Protein AF-A0A8H7K8C7-F1 (afdb_monomer)

Mean predicted aligned error: 9.84 Å

Structure (mmCIF, N/CA/C/O backbone):
data_AF-A0A8H7K8C7-F1
#
_entry.id   AF-A0A8H7K8C7-F1
#
loop_
_atom_site.group_PDB
_atom_site.id
_atom_site.type_symbol
_atom_site.label_atom_id
_atom_site.label_alt_id
_atom_site.label_comp_id
_atom_site.label_asym_id
_atom_site.label_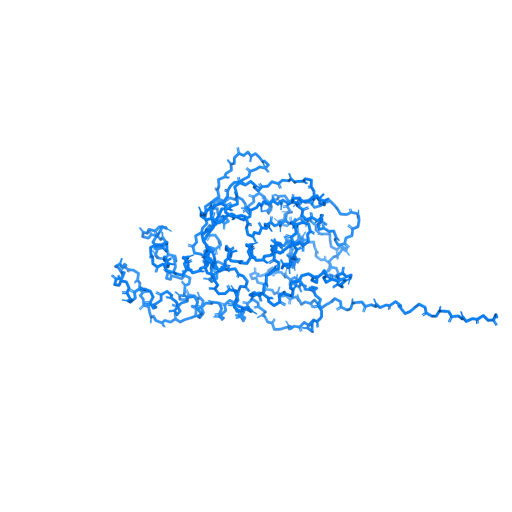entity_id
_atom_site.label_seq_id
_atom_site.pdbx_PDB_ins_code
_atom_site.Cartn_x
_atom_site.Cartn_y
_atom_site.Cartn_z
_atom_site.occupancy
_atom_site.B_iso_or_equiv
_atom_site.auth_seq_id
_atom_site.auth_comp_id
_atom_site.auth_asym_id
_atom_site.auth_atom_id
_atom_site.pdbx_PDB_model_num
ATOM 1 N N . MET A 1 1 ? -2.082 13.350 -57.210 1.00 26.56 1 MET A N 1
ATOM 2 C CA . MET A 1 1 ? -0.644 13.277 -56.855 1.00 26.56 1 MET A CA 1
ATOM 3 C C . MET A 1 1 ? -0.282 14.633 -56.269 1.00 26.56 1 MET A C 1
ATOM 5 O O . MET A 1 1 ? -0.554 15.608 -56.939 1.00 26.56 1 MET A O 1
ATOM 9 N N . LEU A 1 2 ? 0.219 14.845 -55.058 1.00 25.70 2 LEU A N 1
ATOM 10 C CA . LEU A 1 2 ? 0.795 14.009 -54.013 1.00 25.70 2 LEU A CA 1
ATOM 11 C C . LEU A 1 2 ? 0.612 14.857 -52.728 1.00 25.70 2 LEU A C 1
ATOM 13 O O . LEU A 1 2 ? 1.214 15.923 -52.626 1.00 25.70 2 LEU A O 1
ATOM 17 N N . PHE A 1 3 ? -0.246 14.461 -51.783 1.00 22.62 3 PHE A N 1
ATOM 18 C CA . PHE A 1 3 ? -0.285 15.113 -50.467 1.00 22.62 3 PHE A CA 1
ATOM 19 C C . PHE A 1 3 ? 0.829 14.498 -49.617 1.00 22.62 3 PHE A C 1
ATOM 21 O O . PHE A 1 3 ? 0.760 13.326 -49.246 1.00 22.62 3 PHE A O 1
ATOM 28 N N . LYS A 1 4 ? 1.882 15.277 -49.346 1.00 25.12 4 LYS A N 1
ATOM 29 C CA . LYS A 1 4 ? 2.901 14.934 -48.349 1.00 25.12 4 LYS A CA 1
ATOM 30 C C . LYS A 1 4 ? 2.232 14.933 -46.972 1.00 25.12 4 LYS A C 1
ATOM 32 O O . LYS A 1 4 ? 1.887 15.992 -46.458 1.00 25.12 4 LYS A O 1
ATOM 37 N N . LYS A 1 5 ? 2.047 13.747 -46.390 1.00 24.70 5 LYS A N 1
ATOM 38 C CA . LYS A 1 5 ? 1.755 13.593 -44.962 1.00 24.70 5 LYS A CA 1
ATOM 39 C C . LYS A 1 5 ? 3.006 14.004 -44.185 1.00 24.70 5 LYS A C 1
ATOM 41 O O . LYS A 1 5 ? 4.023 13.320 -44.253 1.00 24.70 5 LYS A O 1
ATOM 46 N N . LEU A 1 6 ? 2.932 15.135 -43.490 1.00 22.58 6 LEU A N 1
ATOM 47 C CA . LEU A 1 6 ? 3.839 15.453 -42.396 1.00 22.58 6 LEU A CA 1
ATOM 48 C C . LEU A 1 6 ? 3.386 14.585 -41.215 1.00 22.58 6 LEU A C 1
ATOM 50 O O . LEU A 1 6 ? 2.300 14.795 -40.678 1.00 22.58 6 LEU A O 1
ATOM 54 N N . ALA A 1 7 ? 4.162 13.560 -40.870 1.00 22.67 7 ALA A N 1
ATOM 55 C CA . ALA A 1 7 ? 3.992 12.859 -39.607 1.00 22.67 7 ALA A CA 1
ATOM 56 C C . ALA A 1 7 ? 4.466 13.811 -38.503 1.00 22.67 7 ALA A C 1
ATOM 58 O O . ALA A 1 7 ? 5.660 14.076 -38.376 1.00 22.67 7 ALA A O 1
ATOM 59 N N . VAL A 1 8 ? 3.521 14.381 -37.758 1.00 23.09 8 VAL A N 1
ATOM 60 C CA . VAL A 1 8 ? 3.818 15.050 -36.493 1.00 23.09 8 VAL A CA 1
ATOM 61 C C . VAL A 1 8 ? 4.108 13.930 -35.503 1.00 23.09 8 VAL A C 1
ATOM 63 O O . VAL A 1 8 ? 3.196 13.239 -35.061 1.00 23.09 8 VAL A O 1
ATOM 66 N N . ALA A 1 9 ? 5.389 13.705 -35.220 1.00 23.75 9 ALA A N 1
ATOM 67 C CA . ALA A 1 9 ? 5.798 12.957 -34.046 1.00 23.75 9 ALA A CA 1
ATOM 68 C C . ALA A 1 9 ? 5.349 13.771 -32.827 1.00 23.75 9 ALA A C 1
ATOM 70 O O . ALA A 1 9 ? 5.935 14.805 -32.507 1.00 23.75 9 ALA A O 1
ATOM 71 N N . SER A 1 10 ? 4.254 13.353 -32.201 1.00 24.30 10 SER A N 1
ATOM 72 C CA . SER A 1 10 ? 3.834 13.840 -30.895 1.00 24.30 10 SER A CA 1
ATOM 73 C C . SER A 1 10 ? 4.865 13.373 -29.872 1.00 24.30 10 SER A C 1
ATOM 75 O O . SER A 1 10 ? 4.845 12.230 -29.423 1.00 24.30 10 SER A O 1
ATOM 77 N N . VAL A 1 11 ? 5.811 14.253 -29.551 1.00 25.45 11 VAL A N 1
ATOM 78 C CA . VAL A 1 11 ? 6.683 14.106 -28.386 1.00 25.45 11 VAL A CA 1
ATOM 79 C C . VAL A 1 11 ? 5.787 14.272 -27.164 1.00 25.45 11 VAL A C 1
ATOM 81 O O . VAL A 1 11 ? 5.404 15.387 -26.820 1.00 25.45 11 VAL A O 1
ATOM 84 N N . ILE A 1 12 ? 5.404 13.155 -26.549 1.00 29.86 12 ILE A N 1
ATOM 85 C CA . ILE A 1 12 ? 4.794 13.144 -25.221 1.00 29.86 12 ILE A CA 1
ATOM 86 C C . ILE A 1 12 ? 5.876 13.671 -24.275 1.00 29.86 12 ILE A C 1
ATOM 88 O O . ILE A 1 12 ? 6.886 13.008 -24.037 1.00 29.86 12 ILE A O 1
ATOM 92 N N . SER A 1 13 ? 5.730 14.909 -23.805 1.00 30.56 13 SER A N 1
ATOM 93 C CA . SER A 1 13 ? 6.629 15.484 -22.810 1.00 30.56 13 SER A CA 1
ATOM 94 C C . SER A 1 13 ? 6.407 14.756 -21.486 1.00 30.56 13 SER A C 1
ATOM 96 O O . SER A 1 13 ? 5.498 15.092 -20.731 1.00 30.56 13 SER A O 1
ATOM 98 N N . MET A 1 14 ? 7.216 13.727 -21.223 1.00 39.91 14 MET A N 1
ATOM 99 C CA . MET A 1 14 ? 7.275 13.083 -19.917 1.00 39.91 14 MET A CA 1
ATOM 100 C C . MET A 1 14 ? 7.802 14.083 -18.893 1.00 39.91 14 MET A C 1
ATOM 102 O O . MET A 1 14 ? 8.950 14.522 -18.925 1.00 39.91 14 MET A O 1
ATOM 106 N N . ALA A 1 15 ? 6.908 14.437 -17.997 1.00 45.78 15 ALA A N 1
ATOM 107 C CA . ALA A 1 15 ? 7.100 15.296 -16.860 1.00 45.78 15 ALA A CA 1
ATOM 108 C C . ALA A 1 15 ? 7.880 14.547 -15.763 1.00 45.78 15 ALA A C 1
ATOM 110 O O . ALA A 1 15 ? 7.378 13.568 -15.212 1.00 45.78 15 ALA A O 1
ATOM 111 N N . ALA A 1 16 ? 9.114 14.971 -15.478 1.00 50.72 16 ALA A N 1
ATOM 112 C CA . ALA A 1 16 ? 9.984 14.357 -14.475 1.00 50.72 16 ALA A CA 1
ATOM 113 C C . ALA A 1 16 ? 10.453 15.392 -13.445 1.00 50.72 16 ALA A C 1
ATOM 115 O O . ALA A 1 16 ? 10.868 16.490 -13.819 1.00 50.72 16 ALA A O 1
ATOM 116 N N . ALA A 1 17 ? 10.418 15.033 -12.162 1.00 58.75 17 ALA A N 1
ATOM 117 C CA . ALA A 1 17 ? 10.998 15.819 -11.074 1.00 58.75 17 ALA A CA 1
ATOM 118 C C . ALA A 1 17 ? 12.024 14.973 -10.316 1.00 58.75 17 ALA A C 1
ATOM 120 O O . ALA A 1 17 ? 11.786 13.785 -10.104 1.00 58.75 17 ALA A O 1
ATOM 121 N N . ILE A 1 18 ? 13.146 15.586 -9.920 1.00 64.88 18 ILE A N 1
ATOM 122 C CA . ILE A 1 18 ? 14.152 14.966 -9.050 1.00 64.88 18 ILE A CA 1
ATOM 123 C C . ILE A 1 18 ? 13.971 15.504 -7.625 1.00 64.88 18 ILE A C 1
ATOM 125 O O . ILE A 1 18 ? 14.028 16.714 -7.415 1.00 64.88 18 ILE A O 1
ATOM 129 N N . GLU A 1 19 ? 13.794 14.611 -6.656 1.00 63.72 19 GLU A N 1
ATOM 130 C CA . GLU A 1 19 ? 13.745 14.901 -5.220 1.00 63.72 19 GLU A CA 1
ATOM 131 C C . GLU A 1 19 ? 14.919 14.220 -4.499 1.00 63.72 19 GLU A C 1
ATOM 133 O O . GLU A 1 19 ? 15.274 13.097 -4.845 1.00 63.72 19 GLU A O 1
ATOM 138 N N . THR A 1 20 ? 15.502 14.841 -3.468 1.00 62.31 20 THR A N 1
ATOM 139 C CA . THR A 1 20 ? 16.577 14.223 -2.667 1.00 62.31 20 THR A CA 1
ATOM 140 C C . THR A 1 20 ? 16.092 13.937 -1.248 1.00 62.31 20 THR A C 1
ATOM 142 O O . THR A 1 20 ? 15.763 14.860 -0.504 1.00 62.31 20 THR A O 1
ATOM 145 N N . HIS A 1 21 ? 16.116 12.668 -0.830 1.00 53.34 21 HIS A N 1
ATOM 146 C CA . HIS A 1 21 ? 15.727 12.232 0.516 1.00 53.34 21 HIS A CA 1
ATOM 147 C C . HIS A 1 21 ? 16.849 11.412 1.150 1.00 53.34 21 HIS A C 1
ATOM 149 O O . HIS A 1 21 ? 17.282 10.407 0.594 1.00 53.34 21 HIS A O 1
ATOM 155 N N . GLY A 1 22 ? 17.350 11.835 2.316 1.00 57.16 22 GLY A N 1
ATOM 156 C CA . GLY A 1 22 ? 18.421 11.109 3.017 1.00 57.16 22 GLY A CA 1
ATOM 157 C C . GLY A 1 22 ? 19.720 10.965 2.209 1.00 57.16 22 GLY A C 1
ATOM 158 O O . GLY A 1 22 ? 20.457 10.007 2.410 1.00 57.16 22 GLY A O 1
ATOM 159 N N . GLY A 1 23 ? 19.983 11.890 1.276 1.00 66.44 23 GLY A N 1
ATOM 160 C CA . GLY A 1 23 ? 21.133 11.842 0.363 1.00 66.44 23 GLY A CA 1
ATOM 161 C C . GLY A 1 23 ? 20.940 10.968 -0.884 1.00 66.44 23 GLY A C 1
ATOM 162 O O . GLY A 1 23 ? 21.874 10.851 -1.673 1.00 66.44 23 GLY A O 1
ATOM 163 N N . ILE A 1 24 ? 19.756 10.376 -1.071 1.00 64.00 24 ILE A N 1
ATOM 164 C CA . ILE A 1 24 ? 19.384 9.583 -2.250 1.00 64.00 24 ILE A CA 1
ATOM 165 C C . ILE A 1 24 ? 18.512 10.445 -3.162 1.00 64.00 24 ILE A C 1
ATOM 167 O O . ILE A 1 24 ? 17.556 11.062 -2.691 1.00 64.00 24 ILE A O 1
ATOM 171 N N . ASP A 1 25 ? 18.830 10.471 -4.454 1.00 73.50 25 ASP A N 1
ATOM 172 C CA . ASP A 1 25 ? 18.038 11.178 -5.460 1.00 73.50 25 ASP A CA 1
ATOM 173 C C . ASP A 1 25 ? 16.943 10.249 -6.014 1.00 73.50 25 ASP A C 1
ATOM 175 O O . ASP A 1 25 ? 17.189 9.069 -6.280 1.00 73.50 25 ASP A O 1
ATOM 179 N N . PHE A 1 26 ? 15.748 10.795 -6.225 1.00 64.56 26 PHE A N 1
ATOM 180 C CA . PHE A 1 26 ? 14.560 10.113 -6.724 1.00 64.56 26 PHE A CA 1
ATOM 181 C C . PHE A 1 26 ? 13.999 10.877 -7.910 1.00 64.56 26 PHE A C 1
ATOM 183 O O . PHE A 1 26 ? 13.687 12.052 -7.781 1.00 64.56 26 PHE A O 1
ATOM 190 N N . GLU A 1 27 ? 13.821 10.223 -9.048 1.00 67.25 27 GLU A N 1
ATOM 191 C CA . GLU A 1 27 ? 13.054 10.763 -10.161 1.00 67.25 27 GLU A CA 1
ATOM 192 C C . GLU A 1 27 ? 11.658 10.141 -10.171 1.00 67.25 27 GLU A C 1
ATOM 194 O O . GLU A 1 27 ? 11.528 8.921 -10.267 1.00 67.25 27 GLU A O 1
ATOM 199 N N . VAL A 1 28 ? 10.619 10.970 -10.090 1.00 62.31 28 VAL A N 1
ATOM 200 C CA . VAL A 1 28 ? 9.215 10.530 -10.096 1.00 62.31 28 VAL A CA 1
ATOM 201 C C . VAL A 1 28 ? 8.562 10.954 -11.407 1.00 62.31 28 VAL A C 1
ATOM 203 O O . VAL A 1 28 ? 8.682 12.118 -11.804 1.00 62.31 28 VAL A O 1
ATOM 206 N N . ARG A 1 29 ? 7.863 10.029 -12.081 1.00 58.38 29 ARG A N 1
ATOM 207 C CA . ARG A 1 29 ? 7.098 10.328 -13.303 1.00 58.38 29 ARG A CA 1
ATOM 208 C C . ARG A 1 29 ? 5.700 9.699 -13.273 1.00 58.38 29 ARG A C 1
ATOM 210 O O . ARG A 1 29 ? 5.506 8.616 -12.723 1.00 58.38 29 ARG A O 1
ATOM 217 N N . TRP A 1 30 ? 4.749 10.369 -13.925 1.00 46.50 30 TRP A N 1
ATOM 218 C CA . TRP A 1 30 ? 3.368 9.915 -14.129 1.00 46.50 30 TRP A CA 1
ATOM 219 C C . TRP A 1 30 ? 3.011 9.947 -15.627 1.00 46.50 30 TRP A C 1
ATOM 221 O O . TRP A 1 30 ? 3.457 10.836 -16.349 1.00 46.50 30 TRP A O 1
ATOM 231 N N . GLU A 1 31 ? 2.172 9.018 -16.084 1.00 46.31 31 GLU A N 1
ATOM 232 C CA . GLU A 1 31 ? 1.449 9.076 -17.372 1.00 46.31 31 GLU A CA 1
ATOM 233 C C . GLU A 1 31 ? -0.059 9.133 -17.032 1.00 46.31 31 GLU A C 1
ATOM 235 O O . GLU A 1 31 ? -0.481 8.395 -16.147 1.00 46.31 31 GLU A O 1
ATOM 240 N N . ALA A 1 32 ? -0.955 9.956 -17.595 1.00 38.47 32 ALA A N 1
ATOM 241 C CA . ALA A 1 32 ? -0.925 10.907 -18.705 1.00 38.47 32 ALA A CA 1
ATOM 242 C C . ALA A 1 32 ? -1.765 12.171 -18.368 1.00 38.47 32 ALA A C 1
ATOM 244 O O . ALA A 1 32 ? -2.751 12.092 -17.637 1.00 38.47 32 ALA A O 1
ATOM 245 N N . GLY A 1 33 ? -1.410 13.325 -18.954 1.00 41.03 33 GLY A N 1
ATOM 246 C CA . GLY A 1 33 ? -2.304 14.490 -19.114 1.00 41.03 33 GLY A CA 1
ATOM 247 C C . GLY A 1 33 ? -2.226 15.631 -18.086 1.00 41.03 33 GLY A C 1
ATOM 248 O O . GLY A 1 33 ? -2.897 16.642 -18.281 1.00 41.03 33 GLY A O 1
ATOM 249 N N . GLY A 1 34 ? -1.418 15.518 -17.032 1.00 39.97 34 GLY A N 1
ATOM 250 C CA . GLY A 1 34 ? -1.177 16.606 -16.075 1.00 39.97 34 GLY A CA 1
ATOM 251 C C . GLY A 1 34 ? 0.212 17.220 -16.240 1.00 39.97 34 GLY A C 1
ATOM 252 O O . GLY A 1 34 ? 1.185 16.493 -16.430 1.00 39.97 34 GLY A O 1
ATOM 253 N N . GLU A 1 35 ? 0.315 18.548 -16.147 1.00 34.78 35 GLU A N 1
ATOM 254 C CA . GLU A 1 35 ? 1.598 19.220 -15.895 1.00 34.78 35 GLU A CA 1
ATOM 255 C C . GLU A 1 35 ? 2.245 18.624 -14.624 1.00 34.78 35 GLU A C 1
ATOM 257 O O . GLU A 1 35 ? 1.529 18.394 -13.643 1.00 34.78 35 GLU A O 1
ATOM 262 N N . PRO A 1 36 ? 3.569 18.374 -14.600 1.00 37.06 36 PRO A N 1
ATOM 263 C CA . PRO A 1 36 ? 4.258 17.963 -13.383 1.00 37.06 36 PRO A CA 1
ATOM 264 C C . PRO A 1 36 ? 4.058 19.031 -12.316 1.00 37.06 36 PRO A C 1
ATOM 266 O O . PRO A 1 36 ? 4.554 20.151 -12.455 1.00 37.06 36 PRO A O 1
ATOM 269 N N . GLU A 1 37 ? 3.417 18.686 -11.202 1.00 35.19 37 GLU A N 1
ATOM 270 C CA . GLU A 1 37 ? 3.640 19.460 -9.989 1.00 35.19 37 GLU A CA 1
ATOM 271 C C . GLU A 1 37 ? 5.056 19.150 -9.494 1.00 35.19 37 GLU A C 1
ATOM 273 O O . GLU A 1 37 ? 5.313 18.143 -8.853 1.00 35.19 37 GLU A O 1
ATOM 278 N N . THR A 1 38 ? 5.994 20.045 -9.798 1.00 35.69 38 THR A N 1
ATOM 279 C CA . THR A 1 38 ? 7.387 20.032 -9.314 1.00 35.69 38 THR A CA 1
ATOM 280 C C . THR A 1 38 ? 7.522 20.448 -7.845 1.00 35.69 38 THR A C 1
ATOM 282 O O . THR A 1 38 ? 8.613 20.776 -7.377 1.00 35.69 38 THR A O 1
ATOM 285 N N . LYS A 1 39 ? 6.415 20.468 -7.097 1.00 36.19 39 LYS A N 1
ATOM 286 C CA . LYS A 1 39 ? 6.461 20.582 -5.638 1.00 36.19 39 LYS A CA 1
ATOM 287 C C . LYS A 1 39 ? 6.930 19.237 -5.073 1.00 36.19 39 LYS A C 1
ATOM 289 O O . LYS A 1 39 ? 6.747 18.232 -5.749 1.00 36.19 39 LYS A O 1
ATOM 294 N N . PRO A 1 40 ? 7.473 19.180 -3.847 1.00 44.78 40 PRO A N 1
ATOM 295 C CA . PRO A 1 40 ? 7.680 17.910 -3.163 1.00 44.78 40 PRO A CA 1
ATOM 296 C C . PRO A 1 40 ? 6.313 17.223 -3.004 1.00 44.78 40 PRO A C 1
ATOM 298 O O . PRO A 1 40 ? 5.539 17.549 -2.099 1.00 44.78 40 PRO A O 1
ATOM 301 N N . ILE A 1 41 ? 5.964 16.326 -3.933 1.00 47.72 41 ILE A N 1
ATOM 302 C CA . ILE A 1 41 ? 4.666 15.634 -3.935 1.00 47.72 41 ILE A CA 1
ATOM 303 C C . ILE A 1 41 ? 4.621 14.721 -2.721 1.00 47.72 41 ILE A C 1
ATOM 305 O O . ILE A 1 41 ? 3.571 14.600 -2.094 1.00 47.72 41 ILE A O 1
ATOM 309 N N . ARG A 1 42 ? 5.773 14.149 -2.337 1.00 54.84 42 ARG A N 1
ATOM 310 C CA . ARG A 1 42 ? 5.901 13.397 -1.093 1.00 54.84 42 ARG A CA 1
ATOM 311 C C . ARG A 1 42 ? 5.455 14.238 0.095 1.00 54.84 42 ARG A C 1
ATOM 313 O O . ARG A 1 42 ? 4.616 13.762 0.842 1.00 54.84 42 ARG A O 1
ATOM 320 N N . ASP A 1 43 ? 5.943 15.465 0.256 1.00 61.09 43 ASP A N 1
ATOM 321 C CA . ASP A 1 43 ? 5.622 16.254 1.450 1.00 61.09 43 ASP A CA 1
ATOM 322 C C . ASP A 1 43 ? 4.151 16.672 1.463 1.00 61.09 43 ASP A C 1
ATOM 324 O O . ASP A 1 43 ? 3.503 16.567 2.498 1.00 61.09 43 ASP A O 1
ATOM 328 N N . PHE A 1 44 ? 3.580 17.084 0.327 1.00 65.19 44 PHE A N 1
ATOM 329 C CA . PHE A 1 44 ? 2.150 17.402 0.266 1.00 65.19 44 PHE A CA 1
ATOM 330 C C . PHE A 1 44 ? 1.276 16.164 0.522 1.00 65.19 44 PHE A C 1
ATOM 332 O O . PHE A 1 44 ? 0.408 16.194 1.391 1.00 65.19 44 PHE A O 1
ATOM 339 N N . TYR A 1 45 ? 1.541 15.055 -0.175 1.00 68.31 45 TYR A N 1
ATOM 340 C CA . TYR A 1 45 ? 0.809 13.798 -0.013 1.00 68.31 45 TYR A CA 1
ATOM 341 C C . TYR A 1 45 ? 0.932 13.245 1.408 1.00 68.31 45 TYR A C 1
ATOM 343 O O . TYR A 1 45 ? -0.066 12.855 2.008 1.00 68.31 45 TYR A O 1
ATOM 351 N N . VAL A 1 46 ? 2.147 13.223 1.962 1.00 74.88 46 VAL A N 1
ATOM 352 C CA . VAL A 1 46 ? 2.412 12.731 3.317 1.00 74.88 46 VAL A CA 1
ATOM 353 C C . VAL A 1 46 ? 1.756 13.640 4.343 1.00 74.88 46 VAL A C 1
ATOM 355 O O . VAL A 1 46 ? 1.153 13.116 5.268 1.00 74.88 46 VAL A O 1
ATOM 358 N N . ASN A 1 47 ? 1.804 14.964 4.182 1.00 81.31 47 ASN A N 1
ATOM 359 C CA . ASN A 1 47 ? 1.192 15.882 5.142 1.00 81.31 47 ASN A CA 1
ATOM 360 C C . ASN A 1 47 ? -0.337 15.837 5.088 1.00 81.31 47 ASN A C 1
ATOM 362 O O . ASN A 1 47 ? -0.972 15.703 6.128 1.00 81.31 47 ASN A O 1
ATOM 366 N N . THR A 1 48 ? -0.945 15.881 3.901 1.00 81.56 48 THR A N 1
ATOM 367 C CA . THR A 1 48 ? -2.406 15.775 3.773 1.00 81.56 48 THR A CA 1
ATOM 368 C C . THR A 1 48 ? -2.893 14.381 4.174 1.00 81.56 48 THR A C 1
ATOM 370 O O . THR A 1 48 ? -3.898 14.255 4.873 1.00 81.56 48 THR A O 1
ATOM 373 N N . GLY A 1 49 ? -2.162 13.328 3.794 1.00 84.00 49 GLY A N 1
ATOM 374 C CA . GLY A 1 49 ? -2.405 11.956 4.247 1.00 84.00 49 GLY A CA 1
ATOM 375 C C . GLY A 1 49 ? -2.316 11.830 5.752 1.00 84.00 49 GLY A C 1
ATOM 376 O O . GLY A 1 49 ? -3.190 11.223 6.371 1.00 84.00 49 GLY A O 1
ATOM 377 N N . ALA A 1 50 ? -1.300 12.448 6.350 1.00 87.94 50 ALA A N 1
ATOM 378 C CA . ALA A 1 50 ? -1.133 12.448 7.786 1.00 87.94 50 ALA A CA 1
ATOM 379 C C . ALA A 1 50 ? -2.282 13.163 8.486 1.00 87.94 50 ALA A C 1
ATOM 381 O O . ALA A 1 50 ? -2.840 12.629 9.440 1.00 87.94 50 ALA A O 1
ATOM 382 N N . GLU A 1 51 ? -2.698 14.313 7.966 1.00 88.94 51 GLU A N 1
ATOM 383 C CA . GLU A 1 51 ? -3.779 15.090 8.551 1.00 88.94 51 GLU A CA 1
ATOM 384 C C . GLU A 1 51 ? -5.105 14.325 8.558 1.00 88.94 51 GLU A C 1
ATOM 386 O O . GLU A 1 51 ? -5.780 14.249 9.592 1.00 88.94 51 GLU A O 1
ATOM 391 N N . GLN A 1 52 ? -5.458 13.699 7.431 1.00 87.44 52 GLN A N 1
ATOM 392 C CA . GLN A 1 52 ? -6.672 12.890 7.322 1.00 87.44 52 GLN A CA 1
ATOM 393 C C . GLN A 1 52 ? -6.601 11.645 8.215 1.00 87.44 52 GLN A C 1
ATOM 395 O O . GLN A 1 52 ? -7.542 11.365 8.965 1.00 87.44 52 GLN A O 1
ATOM 400 N N . ALA A 1 53 ? -5.479 10.920 8.186 1.00 89.88 53 ALA A N 1
ATOM 401 C CA . ALA A 1 53 ? -5.291 9.710 8.981 1.00 89.88 53 ALA A CA 1
ATOM 402 C C . ALA A 1 53 ? -5.273 9.998 10.492 1.00 89.88 53 ALA A C 1
ATOM 404 O O . ALA A 1 53 ? -5.893 9.254 11.255 1.00 89.88 53 ALA A O 1
ATOM 405 N N . ALA A 1 54 ? -4.626 11.084 10.926 1.00 92.06 54 ALA A N 1
ATOM 406 C CA . ALA A 1 54 ? -4.602 11.527 12.318 1.00 92.06 54 ALA A CA 1
ATOM 407 C C . ALA A 1 54 ? -5.994 11.952 12.787 1.00 92.06 54 ALA A C 1
ATOM 409 O O . ALA A 1 54 ? -6.473 11.460 13.807 1.00 92.06 54 ALA A O 1
ATOM 410 N N . THR A 1 55 ? -6.687 12.788 12.006 1.00 91.38 55 THR A N 1
ATOM 411 C CA . THR A 1 55 ? -8.065 13.209 12.306 1.00 91.38 55 THR A CA 1
ATOM 412 C C . THR A 1 55 ? -8.988 12.002 12.483 1.00 91.38 55 THR A C 1
ATOM 414 O O . THR A 1 55 ? -9.743 11.931 13.457 1.00 91.38 55 THR A O 1
ATOM 417 N N . ARG A 1 56 ? -8.891 11.014 11.581 1.00 91.12 56 ARG A N 1
ATOM 418 C CA . ARG A 1 56 ? -9.649 9.757 11.658 1.00 91.12 56 ARG A CA 1
ATOM 419 C C . ARG A 1 56 ? -9.316 8.977 12.931 1.00 91.12 56 ARG A C 1
ATOM 421 O O . ARG A 1 56 ? -10.231 8.607 13.664 1.00 91.12 56 ARG A O 1
ATOM 428 N N . LEU A 1 57 ? -8.032 8.755 13.221 1.00 92.19 57 LEU A N 1
ATOM 429 C CA . LEU A 1 57 ? -7.601 8.026 14.419 1.00 92.19 57 LEU A CA 1
ATOM 430 C C . LEU A 1 57 ? -8.078 8.706 15.703 1.00 92.19 57 LEU A C 1
ATOM 432 O O . LEU A 1 57 ? -8.653 8.039 16.556 1.00 92.19 57 LEU A O 1
ATOM 436 N N . TYR A 1 58 ? -7.905 10.021 15.833 1.00 93.25 58 TYR A N 1
ATOM 437 C CA . TYR A 1 58 ? -8.339 10.760 17.021 1.00 93.25 58 TYR A CA 1
ATOM 438 C C . TYR A 1 58 ? -9.842 10.677 17.240 1.00 93.25 58 TYR A C 1
ATOM 440 O O . TYR A 1 58 ? -10.287 10.412 18.360 1.00 93.25 58 TYR A O 1
ATOM 448 N N . LYS A 1 59 ? -10.619 10.825 16.162 1.00 92.56 59 LYS A N 1
ATOM 449 C CA . LYS A 1 59 ? -12.066 10.622 16.201 1.00 92.56 59 LYS A CA 1
ATOM 450 C C . LYS A 1 59 ? -12.402 9.223 16.725 1.00 92.56 59 LYS A C 1
ATOM 452 O O . LYS A 1 59 ? -13.161 9.110 17.683 1.00 92.56 59 LYS A O 1
ATOM 457 N N . ARG A 1 60 ? -11.800 8.166 16.168 1.00 93.75 60 ARG A N 1
ATOM 458 C CA . ARG A 1 60 ? -12.092 6.782 16.579 1.00 93.75 60 ARG A CA 1
ATOM 459 C C . ARG A 1 60 ? -11.628 6.445 17.990 1.00 93.75 60 ARG A C 1
ATOM 461 O O . ARG A 1 60 ? -12.351 5.749 18.699 1.00 93.75 60 ARG A O 1
ATOM 468 N N . ILE A 1 61 ? -10.478 6.963 18.422 1.00 93.88 61 ILE A N 1
ATOM 469 C CA . ILE A 1 61 ? -9.989 6.804 19.799 1.00 93.88 61 ILE A CA 1
ATOM 470 C C . ILE A 1 61 ? -11.009 7.391 20.777 1.00 93.88 61 ILE A C 1
ATOM 472 O O . ILE A 1 61 ? -11.377 6.731 21.750 1.00 93.88 61 ILE A O 1
ATOM 476 N N . SER A 1 62 ? -11.511 8.595 20.482 1.00 92.12 62 SER A N 1
ATOM 477 C CA . SER A 1 62 ? -12.521 9.262 21.304 1.00 92.12 62 SER A CA 1
ATOM 478 C C . SER A 1 62 ? -13.869 8.533 21.281 1.00 92.12 62 SER A C 1
ATOM 480 O O . SER A 1 62 ? -14.405 8.233 22.344 1.00 92.12 62 SER A O 1
ATOM 482 N N . GLU A 1 63 ? -14.406 8.209 20.101 1.00 94.50 63 GLU A N 1
ATOM 483 C CA . GLU A 1 63 ? -15.7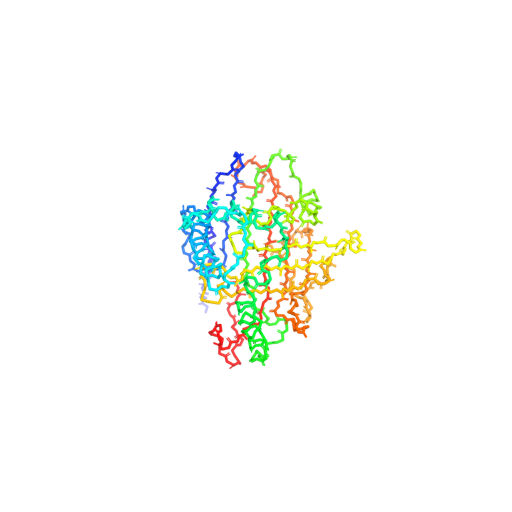26 7.574 19.948 1.00 94.50 63 GLU A CA 1
ATOM 484 C C . GLU A 1 63 ? -15.792 6.182 20.586 1.00 94.50 63 GLU A C 1
ATOM 486 O O . GLU A 1 63 ? -16.794 5.829 21.208 1.00 94.50 63 GLU A O 1
ATOM 491 N N . LYS A 1 64 ? -14.721 5.389 20.457 1.00 92.94 64 LYS A N 1
ATOM 492 C CA . LYS A 1 64 ? -14.667 4.019 20.988 1.00 92.94 64 LYS A CA 1
ATOM 493 C C . LYS A 1 64 ? -14.161 3.947 22.432 1.00 92.94 64 LYS A C 1
ATOM 495 O O . LYS A 1 64 ? -14.061 2.846 22.967 1.00 92.94 64 LYS A O 1
ATOM 500 N N . ASN A 1 65 ? -13.855 5.083 23.072 1.00 90.62 65 ASN A N 1
ATOM 501 C CA . ASN A 1 65 ? -13.188 5.140 24.382 1.00 90.62 65 ASN A CA 1
ATOM 502 C C . ASN A 1 65 ? -11.958 4.213 24.443 1.00 90.62 65 ASN A C 1
ATOM 504 O O . ASN A 1 65 ? -11.757 3.484 25.423 1.00 90.62 65 ASN A O 1
ATOM 508 N N . PHE A 1 66 ? -11.170 4.201 23.363 1.00 91.50 66 PHE A N 1
ATOM 509 C CA . PHE A 1 66 ? -10.060 3.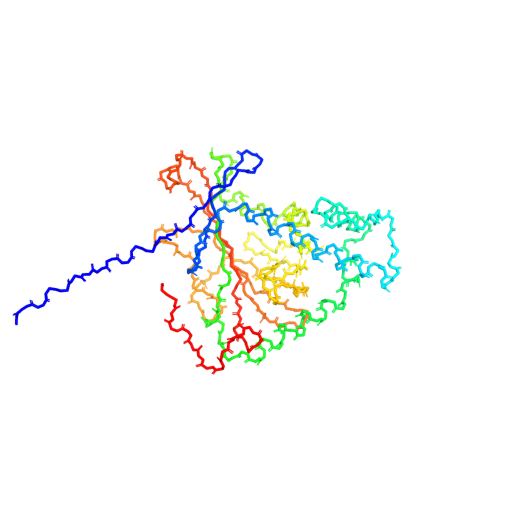271 23.193 1.00 91.50 66 PHE A CA 1
ATOM 510 C C . PHE A 1 66 ? -8.999 3.511 24.273 1.00 91.50 66 PHE A C 1
ATOM 512 O O . PHE A 1 66 ? -8.482 4.618 24.417 1.00 91.50 66 PHE A O 1
A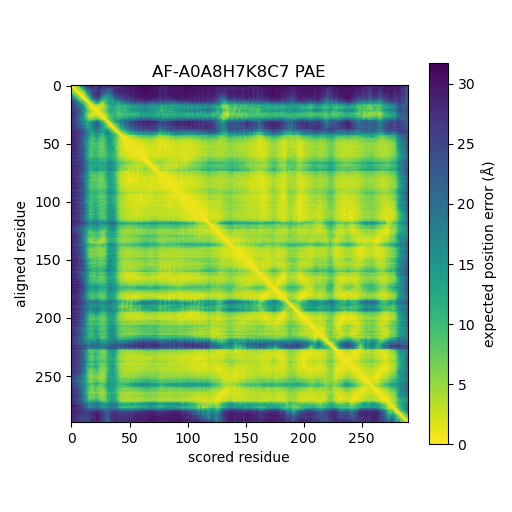TOM 519 N N . GLN A 1 67 ? -8.698 2.474 25.054 1.00 88.75 67 GLN A N 1
ATOM 520 C CA . GLN A 1 67 ? -7.718 2.550 26.132 1.00 88.75 67 GLN A CA 1
ATOM 521 C C . GLN A 1 67 ? -6.325 2.287 25.560 1.00 88.75 67 GLN A C 1
ATOM 523 O O . GLN A 1 67 ? -6.025 1.164 25.170 1.00 88.75 67 GLN A O 1
ATOM 528 N N . THR A 1 68 ? -5.481 3.314 25.536 1.00 88.00 68 THR A N 1
ATOM 529 C CA . THR A 1 68 ? -4.080 3.226 25.108 1.00 88.00 68 THR A CA 1
ATOM 530 C C . THR A 1 68 ? -3.191 3.991 26.080 1.00 88.00 68 THR A C 1
ATOM 532 O O . THR A 1 68 ? -3.634 4.979 26.672 1.00 88.00 68 THR A O 1
ATOM 535 N N . LYS A 1 69 ? -1.943 3.548 26.275 1.00 91.12 69 LYS A N 1
ATOM 536 C CA . LYS A 1 69 ? -0.941 4.319 27.035 1.00 91.12 69 LYS A CA 1
ATOM 537 C C . LYS A 1 69 ? -0.208 5.324 26.146 1.00 91.12 69 LYS A C 1
ATOM 539 O O . LYS A 1 69 ? 0.640 6.062 26.643 1.00 91.12 69 LYS A O 1
ATOM 544 N N . CYS A 1 70 ? -0.516 5.342 24.852 1.00 92.56 70 CYS A N 1
ATOM 545 C CA . CYS A 1 70 ? 0.078 6.244 23.885 1.00 92.56 70 CYS A CA 1
ATOM 546 C C . CYS A 1 70 ? -0.397 7.677 24.085 1.00 92.56 70 CYS A C 1
ATOM 548 O O . CYS A 1 70 ? -1.571 7.937 24.350 1.00 92.56 70 CYS A O 1
ATOM 550 N N . GLU A 1 71 ? 0.526 8.624 23.935 1.00 89.06 71 GLU A N 1
ATOM 551 C CA . GLU A 1 71 ? 0.200 10.039 24.030 1.00 89.06 71 GLU A CA 1
ATOM 552 C C . GLU A 1 71 ? -0.647 10.470 22.826 1.00 89.06 71 GLU A C 1
ATOM 554 O O . GLU A 1 71 ? -0.204 10.448 21.677 1.00 89.06 71 GLU A O 1
ATOM 559 N N . VAL A 1 72 ? -1.881 10.891 23.097 1.00 88.50 72 VAL A N 1
ATOM 560 C CA . VAL A 1 72 ? -2.797 11.430 22.091 1.00 88.50 72 VAL A CA 1
ATOM 561 C C . VAL A 1 72 ? -2.696 12.953 22.123 1.00 88.50 72 VAL A C 1
ATOM 563 O O . VAL A 1 72 ? -3.402 13.626 22.869 1.00 88.50 72 VAL A O 1
ATOM 566 N N . THR A 1 73 ? -1.780 13.501 21.325 1.00 86.38 73 THR A N 1
ATOM 567 C CA . THR A 1 73 ? -1.453 14.940 21.327 1.00 86.38 73 THR A CA 1
ATOM 568 C C . THR A 1 73 ? -2.494 15.815 20.621 1.00 86.38 73 THR A C 1
ATOM 570 O O . THR A 1 73 ? -2.517 17.027 20.830 1.00 86.38 73 THR A O 1
ATOM 573 N N . GLY A 1 74 ? -3.327 15.226 19.754 1.00 87.12 74 GLY A N 1
ATOM 574 C CA . GLY A 1 74 ? -4.250 15.949 18.872 1.00 87.12 74 GLY A CA 1
ATOM 575 C C . GLY A 1 74 ? -3.571 16.664 17.695 1.00 87.12 74 GLY A C 1
ATOM 576 O O . GLY A 1 74 ? -4.244 17.378 16.954 1.00 87.12 74 GLY A O 1
ATOM 577 N N . LYS A 1 75 ? -2.254 16.494 17.513 1.00 92.12 75 LYS A N 1
ATOM 578 C CA . LYS A 1 75 ? -1.499 17.085 16.402 1.00 92.12 75 LYS A CA 1
ATOM 579 C C . LYS A 1 75 ? -1.623 16.241 15.138 1.00 92.12 75 LYS A C 1
ATOM 581 O O . LYS A 1 75 ? -1.507 15.025 15.182 1.00 92.12 75 LYS A O 1
ATOM 586 N N . THR A 1 76 ? -1.819 16.885 13.998 1.00 90.06 76 THR A N 1
ATOM 587 C CA . THR A 1 76 ? -2.123 16.204 12.732 1.00 90.06 76 THR A CA 1
ATOM 588 C C . THR A 1 76 ? -0.941 16.116 11.763 1.00 90.06 76 THR A C 1
ATOM 590 O O . THR A 1 76 ? -1.110 15.654 10.638 1.00 90.06 76 THR A O 1
ATOM 593 N N . ASP A 1 77 ? 0.257 16.536 12.178 1.00 90.69 77 ASP A N 1
ATOM 594 C CA . ASP A 1 77 ? 1.472 16.396 11.375 1.00 90.69 77 ASP A CA 1
ATOM 595 C C . ASP A 1 77 ? 1.937 14.932 11.257 1.00 90.69 77 ASP A C 1
ATOM 597 O O . ASP A 1 77 ? 1.611 14.075 12.083 1.00 90.69 77 ASP A O 1
ATOM 601 N N . ALA A 1 78 ? 2.712 14.644 10.207 1.00 87.00 78 ALA A N 1
ATOM 602 C CA . ALA A 1 78 ? 3.165 13.293 9.886 1.00 87.00 78 ALA A CA 1
ATOM 603 C C . ALA A 1 78 ? 4.001 12.651 10.999 1.00 87.00 78 ALA A C 1
ATOM 605 O O . ALA A 1 78 ? 3.812 11.473 11.294 1.00 87.00 78 ALA A O 1
ATOM 606 N N . GLU A 1 79 ? 4.883 13.414 11.645 1.00 89.25 79 GLU A N 1
ATOM 607 C CA . GLU A 1 79 ? 5.718 12.915 12.741 1.00 89.25 79 GLU A CA 1
ATOM 608 C C . GLU A 1 79 ? 4.856 12.462 13.927 1.00 89.25 79 GLU A C 1
ATOM 610 O O . GLU A 1 79 ? 4.985 11.328 14.393 1.00 89.25 79 GLU A O 1
ATOM 615 N N . SER A 1 80 ? 3.912 13.306 14.354 1.00 91.31 80 SER A N 1
ATOM 616 C CA . SER A 1 80 ? 2.971 12.996 15.434 1.00 91.31 80 SER A CA 1
ATOM 617 C C . SER A 1 80 ? 2.075 11.800 15.099 1.00 91.31 80 SER A C 1
ATOM 619 O O . SER A 1 80 ? 1.848 10.942 15.957 1.00 91.31 80 SER A O 1
ATOM 621 N N . LEU A 1 81 ? 1.593 11.700 13.852 1.00 92.19 81 LEU A N 1
ATOM 622 C CA . LEU A 1 81 ? 0.823 10.544 13.393 1.00 92.19 81 LEU A CA 1
ATOM 623 C C . LEU A 1 81 ? 1.645 9.255 13.464 1.00 92.19 81 LEU A C 1
ATOM 625 O O . LEU A 1 81 ? 1.157 8.247 13.978 1.00 92.19 81 LEU A O 1
ATOM 629 N N . PHE A 1 82 ? 2.860 9.258 12.913 1.00 90.69 82 PHE A N 1
ATOM 630 C CA . PHE A 1 82 ? 3.686 8.055 12.868 1.00 90.69 82 PHE A CA 1
ATOM 631 C C . PHE A 1 82 ? 4.066 7.600 14.275 1.00 90.69 82 PHE A C 1
ATOM 633 O O . PHE A 1 82 ? 3.904 6.419 14.571 1.00 90.69 82 PHE A O 1
ATOM 640 N N . ALA A 1 83 ? 4.434 8.522 15.170 1.00 91.69 83 ALA A N 1
ATOM 641 C CA . ALA A 1 83 ? 4.716 8.201 16.568 1.00 91.69 83 ALA A CA 1
ATOM 642 C C . ALA A 1 83 ? 3.504 7.571 17.281 1.00 91.69 83 ALA A C 1
ATOM 644 O O . ALA A 1 83 ? 3.642 6.564 17.982 1.00 91.69 83 ALA A O 1
ATOM 645 N N . LEU A 1 84 ? 2.298 8.113 17.067 1.00 93.06 84 LEU A N 1
ATOM 646 C CA . LEU A 1 84 ? 1.070 7.529 17.612 1.00 93.06 84 LEU A CA 1
ATOM 647 C C . LEU A 1 84 ? 0.827 6.121 17.060 1.00 93.06 84 LEU A C 1
ATOM 649 O O . LEU A 1 84 ? 0.521 5.207 17.825 1.00 93.06 84 LEU A O 1
ATOM 653 N N . LYS A 1 85 ? 0.961 5.941 15.740 1.00 93.06 85 LYS A N 1
ATOM 654 C CA . LYS A 1 85 ? 0.735 4.646 15.092 1.00 93.06 85 LYS A CA 1
ATOM 655 C C . LYS A 1 85 ? 1.710 3.587 15.596 1.00 93.06 85 LYS A C 1
ATOM 657 O O . LYS A 1 85 ? 1.293 2.476 15.906 1.00 93.06 85 LYS A O 1
ATOM 662 N N . GLU A 1 86 ? 2.988 3.935 15.696 1.00 92.06 86 GLU A N 1
ATOM 663 C CA . GLU A 1 86 ? 4.018 3.049 16.236 1.00 92.06 86 GLU A CA 1
ATOM 664 C C . GLU A 1 86 ? 3.730 2.657 17.679 1.00 92.06 86 GLU A C 1
ATOM 666 O O . GLU A 1 86 ? 3.844 1.484 18.024 1.00 92.06 86 GLU A O 1
ATOM 671 N N . CYS A 1 87 ? 3.331 3.616 18.515 1.00 94.19 87 CYS A N 1
ATOM 672 C CA . CYS A 1 87 ? 3.004 3.328 19.900 1.00 94.19 87 CYS A CA 1
ATOM 673 C C . CYS A 1 87 ? 1.798 2.379 20.007 1.00 94.19 87 CYS A C 1
ATOM 675 O O . CYS A 1 87 ? 1.884 1.377 20.713 1.00 94.19 87 CYS A O 1
ATOM 677 N N . ILE A 1 88 ? 0.710 2.639 19.266 1.00 94.19 88 ILE A N 1
ATOM 678 C CA . ILE A 1 88 ? -0.477 1.766 19.266 1.00 94.19 88 ILE A CA 1
ATOM 679 C C . ILE A 1 88 ? -0.099 0.356 18.794 1.00 94.19 88 ILE A C 1
ATOM 681 O O . ILE A 1 88 ? -0.450 -0.621 19.451 1.00 94.19 88 ILE A O 1
ATOM 685 N N . ALA A 1 89 ? 0.664 0.249 17.701 1.00 91.81 89 ALA A N 1
ATOM 686 C CA . ALA A 1 89 ? 1.125 -1.036 17.177 1.00 91.81 89 ALA A CA 1
ATOM 687 C C . ALA A 1 89 ? 2.041 -1.787 18.159 1.00 91.81 89 ALA A C 1
ATOM 689 O O . ALA A 1 89 ? 2.026 -3.015 18.194 1.00 91.81 89 ALA A O 1
ATOM 690 N N . ALA A 1 90 ? 2.837 -1.068 18.956 1.00 92.25 90 ALA A N 1
ATOM 691 C CA . ALA A 1 90 ? 3.698 -1.660 19.975 1.00 92.25 90 ALA A CA 1
ATOM 692 C C . ALA A 1 90 ? 2.915 -2.196 21.188 1.00 92.25 90 ALA A C 1
ATOM 694 O O . ALA A 1 90 ? 3.397 -3.109 21.859 1.00 92.25 90 ALA A O 1
ATOM 695 N N . GLU A 1 91 ? 1.734 -1.643 21.487 1.00 93.44 91 GLU A N 1
ATOM 696 C CA . GLU A 1 91 ? 0.830 -2.189 22.507 1.00 93.44 91 GLU A CA 1
ATOM 697 C C . GLU A 1 91 ? 0.082 -3.427 22.001 1.00 93.44 91 GLU A C 1
ATOM 699 O O . GLU A 1 91 ? 0.029 -4.442 22.698 1.00 93.44 91 GLU A O 1
ATOM 704 N N . ASP A 1 92 ? -0.493 -3.332 20.800 1.00 92.25 92 ASP A N 1
ATOM 705 C CA . ASP A 1 92 ? -1.180 -4.412 20.093 1.00 92.25 92 ASP A CA 1
ATOM 706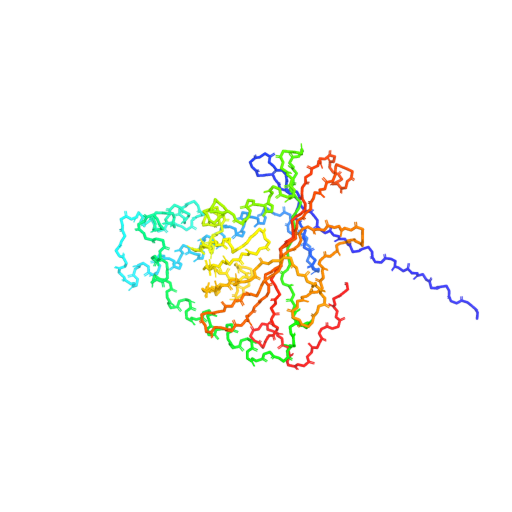 C C . ASP A 1 92 ? -1.214 -4.096 18.589 1.00 92.25 92 ASP A C 1
ATOM 708 O O . ASP A 1 92 ? -1.920 -3.192 18.137 1.00 92.25 92 ASP A O 1
ATOM 712 N N . GLU A 1 93 ? -0.485 -4.876 17.790 1.00 87.62 93 GLU A N 1
ATOM 713 C CA . GLU A 1 93 ? -0.422 -4.715 16.331 1.00 87.62 93 GLU A CA 1
ATOM 714 C C . GLU A 1 93 ? -1.796 -4.835 15.646 1.00 87.62 93 GLU A C 1
ATOM 716 O O . GLU A 1 93 ? -1.995 -4.301 14.554 1.00 87.62 93 GLU A O 1
ATOM 721 N N . ASN A 1 94 ? -2.766 -5.497 16.292 1.00 90.88 94 ASN A N 1
ATOM 722 C CA . ASN A 1 94 ? -4.119 -5.668 15.775 1.00 90.88 94 ASN A CA 1
ATOM 723 C C . ASN A 1 94 ? -5.100 -4.588 16.259 1.00 90.88 94 ASN A C 1
ATOM 725 O O . ASN A 1 94 ? -6.253 -4.573 15.812 1.00 90.88 94 ASN A O 1
ATOM 729 N N . ALA A 1 95 ? -4.672 -3.659 17.120 1.00 93.56 95 ALA A N 1
ATOM 730 C CA . ALA A 1 95 ? -5.530 -2.618 17.686 1.00 93.56 95 ALA A CA 1
ATOM 731 C C . ALA A 1 95 ? -6.260 -1.800 16.611 1.00 93.56 95 ALA A C 1
ATOM 733 O O . ALA A 1 95 ? -7.439 -1.466 16.772 1.00 93.56 95 ALA A O 1
ATOM 734 N N . PHE A 1 96 ? -5.595 -1.525 15.483 1.00 94.62 96 PHE A N 1
ATOM 735 C CA . PHE A 1 96 ? -6.184 -0.760 14.385 1.00 94.62 96 PHE A CA 1
ATOM 736 C C . PHE A 1 96 ? -7.419 -1.429 13.784 1.00 94.62 96 PHE A C 1
ATOM 738 O O . PHE A 1 96 ? -8.350 -0.718 13.419 1.00 94.62 96 PHE A O 1
ATOM 745 N N . PHE A 1 97 ? -7.483 -2.764 13.725 1.00 94.12 97 PHE A N 1
ATOM 746 C CA . PHE A 1 97 ? -8.659 -3.462 13.191 1.00 94.12 97 PHE A CA 1
ATOM 747 C C . PHE A 1 97 ? -9.906 -3.211 14.042 1.00 94.12 97 PHE A C 1
ATOM 749 O O . PHE A 1 97 ? -11.000 -3.053 13.508 1.00 94.12 97 PHE A O 1
ATOM 756 N N . SER A 1 98 ? -9.750 -3.131 15.366 1.00 93.00 98 SER A N 1
ATOM 757 C CA . SER A 1 98 ? -10.850 -2.776 16.268 1.00 93.00 98 SER A CA 1
ATOM 758 C C . SER A 1 98 ? -11.180 -1.285 16.175 1.00 93.00 98 SER A C 1
ATOM 760 O O . SER A 1 98 ? -12.342 -0.899 15.994 1.00 93.00 98 SER A O 1
ATOM 762 N N . LEU A 1 99 ? -10.144 -0.443 16.228 1.00 94.44 99 LEU A N 1
ATOM 763 C CA . LEU A 1 99 ? -10.269 1.011 16.244 1.00 94.44 99 LEU A CA 1
ATOM 764 C C . LEU A 1 99 ? -10.939 1.558 14.975 1.00 94.44 99 LEU A C 1
ATOM 766 O O . LEU A 1 99 ? -11.773 2.455 15.060 1.00 94.44 99 LEU A O 1
ATOM 770 N N . LEU A 1 100 ? -10.610 0.987 13.817 1.00 94.31 100 LEU A N 1
ATOM 771 C CA . LEU A 1 100 ? -11.050 1.433 12.491 1.00 94.31 100 LEU A CA 1
ATOM 772 C C . LEU A 1 100 ? -12.040 0.450 11.838 1.00 94.31 100 LEU A C 1
ATOM 774 O O . LEU A 1 100 ? -12.275 0.523 10.639 1.00 94.31 100 LEU A O 1
ATOM 778 N N . SER A 1 101 ? -12.640 -0.453 12.621 1.00 93.50 101 SER A N 1
ATOM 779 C CA . SER A 1 101 ? -13.590 -1.481 12.153 1.00 93.50 101 SER A CA 1
ATOM 780 C C . SER A 1 101 ? -14.701 -0.943 11.246 1.00 93.50 101 SER A C 1
ATOM 782 O O . SER A 1 101 ? -14.960 -1.505 10.190 1.00 93.50 101 SER A O 1
ATOM 784 N N . GLU A 1 102 ? -15.325 0.172 11.623 1.00 92.62 102 GLU A N 1
ATOM 785 C CA . GLU A 1 102 ? -16.390 0.793 10.826 1.00 92.62 102 GLU A CA 1
ATOM 786 C C . GLU A 1 102 ? -15.884 1.329 9.479 1.00 92.62 102 GLU A C 1
ATOM 788 O O . GLU A 1 102 ? -16.571 1.193 8.471 1.00 92.62 102 GLU A O 1
ATOM 793 N N . ASP A 1 103 ? -14.683 1.915 9.450 1.00 91.69 103 ASP A N 1
ATOM 794 C CA . ASP A 1 103 ? -14.060 2.391 8.212 1.00 91.69 103 ASP A CA 1
ATOM 795 C C . ASP A 1 103 ? -13.700 1.215 7.283 1.00 91.69 103 ASP A C 1
ATOM 797 O O . ASP A 1 103 ? -13.824 1.333 6.065 1.00 91.69 103 ASP A O 1
ATOM 801 N N . LEU A 1 104 ? -13.295 0.073 7.857 1.00 93.12 104 LEU A N 1
ATOM 802 C CA . LEU A 1 104 ? -13.019 -1.166 7.119 1.00 93.12 104 LEU A CA 1
ATOM 803 C C . LEU A 1 104 ? -14.288 -1.769 6.508 1.00 93.12 104 LEU A C 1
ATOM 805 O O . LEU A 1 104 ? -14.275 -2.199 5.357 1.00 93.12 104 LEU A O 1
ATOM 809 N N . ASP A 1 105 ? -15.390 -1.794 7.259 1.00 93.50 105 ASP A N 1
ATOM 810 C CA . ASP A 1 105 ? -16.674 -2.294 6.759 1.00 93.50 105 ASP A CA 1
ATOM 811 C C . ASP A 1 105 ? -17.214 -1.407 5.624 1.00 93.50 105 ASP A C 1
ATOM 813 O O . ASP A 1 105 ? -17.742 -1.913 4.632 1.00 93.50 105 ASP A O 1
ATOM 817 N N . GLU A 1 106 ? -17.030 -0.087 5.727 1.00 91.44 106 GLU A N 1
ATOM 818 C CA . GLU A 1 106 ? -17.372 0.855 4.660 1.00 91.44 106 GLU A CA 1
ATOM 819 C C . GLU A 1 106 ? -16.514 0.642 3.402 1.00 91.44 106 GLU A C 1
ATOM 821 O O . GLU A 1 106 ? -17.042 0.642 2.286 1.00 91.44 106 GLU A O 1
ATOM 826 N N . GLY A 1 107 ? -15.200 0.452 3.565 1.00 90.44 107 GLY A N 1
ATOM 827 C CA . GLY A 1 107 ? -14.288 0.205 2.450 1.00 90.44 107 GLY A CA 1
ATOM 828 C C . GLY A 1 107 ? -14.563 -1.113 1.731 1.00 90.44 107 GLY A C 1
ATOM 829 O O . GLY A 1 107 ? -14.612 -1.133 0.499 1.00 90.44 107 GLY A O 1
ATOM 830 N N . ASP A 1 108 ? -14.821 -2.191 2.474 1.00 91.88 108 ASP A N 1
ATOM 831 C CA . ASP A 1 108 ? -15.198 -3.481 1.892 1.00 91.88 108 ASP A CA 1
ATOM 832 C C . ASP A 1 108 ? -16.505 -3.369 1.102 1.00 91.88 108 ASP A C 1
ATOM 834 O O . ASP A 1 108 ? -16.548 -3.752 -0.067 1.00 91.88 108 ASP A O 1
ATOM 838 N N . ALA A 1 109 ? -17.551 -2.776 1.691 1.00 92.50 109 ALA A N 1
ATOM 839 C CA . ALA A 1 109 ? -18.837 -2.600 1.016 1.00 92.50 109 ALA A CA 1
ATOM 840 C C . ALA A 1 109 ? -18.711 -1.757 -0.265 1.00 92.50 109 ALA A C 1
ATOM 842 O O . ALA A 1 109 ? -19.355 -2.053 -1.277 1.00 92.50 109 ALA A O 1
ATOM 843 N N . PHE A 1 110 ? -17.864 -0.723 -0.239 1.00 90.88 110 PHE A N 1
ATOM 844 C CA . PHE A 1 110 ? -17.563 0.091 -1.412 1.00 90.88 110 PHE A CA 1
ATOM 845 C C . PHE A 1 110 ? -16.930 -0.746 -2.532 1.00 90.88 110 PHE A C 1
ATOM 847 O O . PHE A 1 110 ? -17.438 -0.752 -3.654 1.00 90.88 110 PHE A O 1
ATOM 854 N N . TRP A 1 111 ? -15.860 -1.492 -2.243 1.00 89.94 111 TRP A N 1
ATOM 855 C CA . TRP A 1 111 ? -15.161 -2.280 -3.263 1.00 89.94 111 TRP A CA 1
ATOM 856 C C . TRP A 1 111 ? -15.968 -3.472 -3.761 1.00 89.94 111 TRP A C 1
ATOM 858 O O . TRP A 1 111 ? -15.939 -3.770 -4.955 1.00 89.94 111 TRP A O 1
ATOM 868 N N . GLU A 1 112 ? -16.751 -4.112 -2.894 1.00 92.44 112 GLU A N 1
ATOM 869 C CA . GLU A 1 112 ? -17.716 -5.132 -3.306 1.00 92.44 112 GLU A CA 1
ATOM 870 C C . GLU A 1 112 ? -18.735 -4.569 -4.293 1.00 92.44 112 GLU A C 1
ATOM 872 O O . GLU A 1 112 ? -19.027 -5.206 -5.308 1.00 92.44 112 GLU A O 1
ATOM 877 N N . LYS A 1 113 ? -19.245 -3.359 -4.032 1.00 91.25 113 LYS A N 1
ATOM 878 C CA . LYS A 1 113 ? -20.159 -2.674 -4.944 1.00 91.25 113 LYS A CA 1
ATOM 879 C C . LYS A 1 113 ? -19.489 -2.380 -6.285 1.00 91.25 113 LYS A C 1
ATOM 881 O O . LYS A 1 113 ? -20.051 -2.749 -7.313 1.00 91.25 113 LYS A O 1
ATOM 886 N N . VAL A 1 114 ? -18.287 -1.794 -6.284 1.00 88.06 114 VAL A N 1
ATOM 887 C CA . VAL A 1 114 ? -17.532 -1.498 -7.517 1.00 88.06 114 VAL A CA 1
ATOM 888 C C . VAL A 1 114 ? -17.328 -2.764 -8.348 1.00 88.06 114 VAL A C 1
ATOM 890 O O . VAL A 1 114 ? -17.621 -2.765 -9.541 1.00 88.06 114 VAL A O 1
ATOM 893 N N . VAL A 1 115 ? -16.873 -3.858 -7.730 1.00 89.88 115 VAL A N 1
ATOM 894 C CA . VAL A 1 115 ? -16.641 -5.132 -8.428 1.00 89.88 115 VAL A CA 1
ATOM 895 C C . VAL A 1 115 ? -17.945 -5.705 -8.977 1.00 89.88 115 VAL A C 1
ATOM 897 O O . VAL A 1 115 ? -17.987 -6.136 -10.126 1.00 89.88 115 VAL A O 1
ATOM 900 N N . LYS A 1 116 ? -19.017 -5.700 -8.178 1.00 90.25 116 LYS A N 1
ATOM 901 C CA . LYS A 1 116 ? -20.325 -6.242 -8.566 1.00 90.25 116 LYS A CA 1
ATOM 902 C C . LYS A 1 116 ? -20.972 -5.467 -9.714 1.00 90.25 116 LYS A C 1
ATOM 904 O O . LYS A 1 116 ? -21.663 -6.065 -10.535 1.00 90.25 116 LYS A O 1
ATOM 909 N N . GLU A 1 117 ? -20.803 -4.149 -9.735 1.00 87.75 117 GLU A N 1
ATOM 910 C CA . GLU A 1 117 ? -21.386 -3.263 -10.747 1.00 87.75 117 GLU A CA 1
ATOM 911 C C . GLU A 1 117 ? -20.496 -3.108 -11.985 1.00 87.75 117 GLU A C 1
ATOM 913 O O . GLU A 1 117 ? -20.953 -2.606 -13.013 1.00 87.75 117 GLU A O 1
ATOM 918 N N . SER A 1 118 ? -19.243 -3.560 -11.916 1.00 82.06 118 SER A N 1
ATOM 919 C CA . SER A 1 118 ? -18.351 -3.569 -13.065 1.00 82.06 118 SER A CA 1
ATOM 920 C C . SER A 1 118 ? -18.763 -4.633 -14.078 1.00 82.06 118 SER A C 1
ATOM 922 O O . SER A 1 118 ? -18.914 -5.811 -13.758 1.00 82.06 118 SER A O 1
ATOM 924 N N . THR A 1 119 ? -18.887 -4.231 -15.340 1.00 71.44 119 THR A N 1
ATOM 925 C CA . THR A 1 119 ? -19.033 -5.162 -16.470 1.00 71.44 119 THR A CA 1
ATOM 926 C C . THR A 1 119 ? -17.684 -5.561 -17.072 1.00 71.44 119 THR A C 1
ATOM 928 O O . THR A 1 119 ? -17.647 -6.344 -18.020 1.00 71.44 119 THR A O 1
ATOM 931 N N . ALA A 1 120 ? -16.585 -4.989 -16.570 1.00 71.44 120 ALA A N 1
ATOM 932 C CA . ALA A 1 120 ? -15.241 -5.201 -17.083 1.00 71.44 120 ALA A CA 1
ATOM 933 C C . ALA A 1 120 ? -14.714 -6.567 -16.638 1.00 71.44 120 ALA A C 1
ATOM 935 O O . ALA A 1 120 ? -14.701 -6.897 -15.447 1.00 71.44 120 ALA A O 1
ATOM 936 N N . SER A 1 121 ? -14.221 -7.356 -17.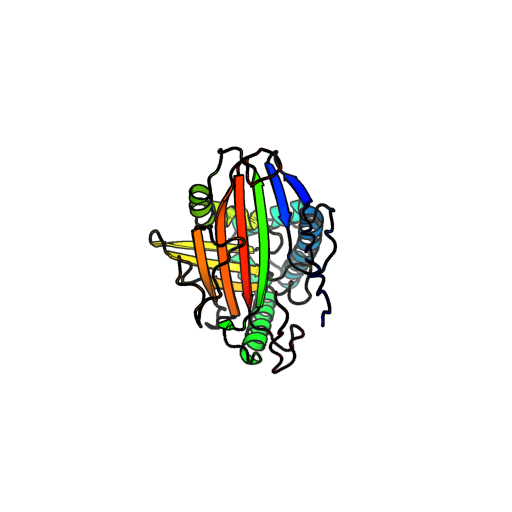591 1.00 81.81 121 SER A N 1
ATOM 937 C CA . SER A 1 121 ? -13.396 -8.506 -17.231 1.00 81.81 121 SER A CA 1
ATOM 938 C C . SER A 1 121 ? -12.041 -8.018 -16.701 1.00 81.81 121 SER A C 1
ATOM 940 O O . SER A 1 121 ? -11.667 -6.869 -16.929 1.00 81.81 121 SER A O 1
ATOM 942 N N . ARG A 1 122 ? -11.282 -8.857 -15.981 1.00 82.56 122 ARG A N 1
ATOM 943 C CA . ARG A 1 122 ? -10.002 -8.430 -15.375 1.00 82.56 122 ARG A CA 1
ATOM 944 C C . ARG A 1 122 ? -8.983 -7.901 -16.388 1.00 82.56 122 ARG A C 1
ATOM 946 O O . ARG A 1 122 ? -8.194 -7.031 -16.042 1.00 82.56 122 ARG A O 1
ATOM 953 N N . LYS A 1 123 ? -9.025 -8.370 -17.638 1.00 79.31 123 LYS A N 1
ATOM 954 C CA . LYS A 1 123 ? -8.207 -7.820 -18.734 1.00 79.31 123 LYS A CA 1
ATOM 955 C C . LYS A 1 123 ? -8.573 -6.381 -19.125 1.00 79.31 123 LYS A C 1
ATOM 957 O O . LYS A 1 123 ? -7.742 -5.700 -19.710 1.00 79.31 123 LYS A O 1
ATOM 962 N N . ASP A 1 124 ? -9.785 -5.934 -18.801 1.00 77.38 124 ASP A N 1
ATOM 963 C CA . ASP A 1 124 ? -10.298 -4.594 -19.106 1.00 77.38 124 ASP A CA 1
ATOM 964 C C . ASP A 1 124 ? -10.194 -3.661 -17.883 1.00 77.38 124 ASP A C 1
ATOM 966 O O . ASP A 1 124 ? -10.708 -2.542 -17.894 1.00 77.38 124 ASP A O 1
ATOM 970 N N . TRP A 1 125 ? -9.570 -4.123 -16.793 1.00 82.94 125 TRP A N 1
ATOM 971 C CA . TRP A 1 125 ? -9.318 -3.299 -15.616 1.00 82.94 125 TRP A CA 1
ATOM 972 C C . TRP A 1 125 ? -8.294 -2.216 -15.931 1.00 82.94 125 TRP A C 1
ATOM 974 O O . TRP A 1 125 ? -7.316 -2.439 -16.648 1.00 82.94 125 TRP A O 1
ATOM 984 N N . ILE A 1 126 ? -8.498 -1.043 -15.342 1.00 77.88 126 ILE A N 1
ATOM 985 C CA . ILE A 1 126 ? -7.567 0.072 -15.482 1.00 77.88 126 ILE A CA 1
ATOM 986 C C . ILE A 1 126 ? -6.535 0.033 -14.364 1.00 77.88 126 ILE A C 1
ATOM 988 O O . ILE A 1 126 ? -6.764 -0.547 -13.304 1.00 77.88 126 ILE A O 1
ATOM 992 N N . ALA A 1 127 ? -5.394 0.670 -14.593 1.00 77.75 127 ALA A N 1
ATOM 993 C CA . ALA A 1 127 ? -4.315 0.714 -13.624 1.00 77.75 127 ALA A CA 1
ATOM 994 C C . ALA A 1 127 ? -4.140 2.116 -13.046 1.00 77.75 127 ALA A C 1
ATOM 996 O O . ALA A 1 127 ? -3.928 3.072 -13.790 1.00 77.75 127 ALA A O 1
ATOM 997 N N . ALA A 1 128 ? -4.105 2.208 -11.719 1.00 76.81 128 ALA A N 1
ATOM 998 C CA . ALA A 1 128 ? -3.413 3.296 -11.043 1.00 76.81 128 ALA A CA 1
ATOM 999 C C . ALA A 1 128 ? -1.930 2.919 -11.001 1.00 76.81 128 ALA A C 1
ATOM 1001 O O . ALA A 1 128 ? -1.570 1.930 -10.359 1.00 76.81 128 ALA A O 1
ATOM 1002 N N . ARG A 1 129 ? -1.090 3.655 -11.734 1.00 76.38 129 ARG A N 1
ATOM 1003 C CA . ARG A 1 129 ? 0.337 3.357 -11.921 1.00 76.38 129 ARG A CA 1
ATOM 1004 C C . ARG A 1 129 ? 1.185 4.486 -11.357 1.00 76.38 129 ARG A C 1
ATOM 1006 O O . ARG A 1 129 ? 0.848 5.649 -11.540 1.00 76.38 129 ARG A O 1
ATOM 1013 N N . GLY A 1 130 ? 2.311 4.132 -10.760 1.00 72.75 130 GLY A N 1
ATOM 1014 C CA . GLY A 1 130 ? 3.386 5.055 -10.431 1.00 72.75 130 GLY A CA 1
ATOM 1015 C C . GLY A 1 130 ? 4.726 4.373 -10.652 1.00 72.75 130 GLY A C 1
ATOM 1016 O O . GLY A 1 130 ? 4.851 3.155 -10.491 1.00 72.75 130 GLY A O 1
ATOM 1017 N N . TRP A 1 131 ? 5.736 5.149 -11.026 1.00 75.94 131 TRP A N 1
ATOM 1018 C CA . TRP A 1 131 ? 7.096 4.641 -11.089 1.00 75.94 131 TRP A CA 1
ATOM 1019 C C . TRP A 1 131 ? 8.110 5.691 -10.654 1.00 75.94 131 TRP A C 1
ATOM 1021 O O . TRP A 1 131 ? 7.895 6.899 -10.773 1.00 75.94 131 TRP A O 1
ATOM 1031 N N . VAL A 1 132 ? 9.207 5.194 -10.093 1.00 77.88 132 VAL A N 1
ATOM 1032 C CA . VAL A 1 132 ? 10.267 5.989 -9.484 1.00 77.88 132 VAL A CA 1
ATOM 1033 C C . VAL A 1 132 ? 11.612 5.413 -9.896 1.00 77.88 132 VAL A C 1
ATOM 1035 O O . VAL A 1 132 ? 11.808 4.200 -9.832 1.00 77.88 132 VAL A O 1
ATOM 1038 N N . ARG A 1 133 ? 12.565 6.268 -10.267 1.00 82.94 133 ARG A N 1
ATOM 1039 C CA . ARG A 1 133 ? 13.986 5.898 -10.291 1.00 82.94 133 ARG A CA 1
ATOM 1040 C C . ARG A 1 133 ? 14.641 6.393 -9.027 1.00 82.94 133 ARG A C 1
ATOM 1042 O O . ARG A 1 133 ? 14.507 7.562 -8.699 1.00 82.94 133 ARG A O 1
ATOM 1049 N N . ALA A 1 134 ? 15.360 5.523 -8.344 1.00 83.56 134 ALA A N 1
ATOM 1050 C CA . ALA A 1 134 ? 16.149 5.880 -7.180 1.00 83.56 134 ALA A CA 1
ATOM 1051 C C . ALA A 1 134 ? 17.627 5.607 -7.472 1.00 83.56 134 ALA A C 1
ATOM 1053 O O . ALA A 1 134 ? 17.984 4.537 -7.974 1.00 83.56 134 ALA A O 1
ATOM 1054 N N . TYR A 1 135 ? 18.476 6.594 -7.194 1.00 87.00 135 TYR A N 1
ATOM 1055 C CA . TYR A 1 135 ? 19.890 6.587 -7.563 1.00 87.00 135 TYR A CA 1
ATOM 1056 C C . TYR A 1 135 ? 20.753 6.194 -6.364 1.00 87.00 135 TYR A C 1
ATOM 1058 O O . TYR A 1 135 ? 20.879 6.949 -5.401 1.00 87.00 135 TYR A O 1
ATOM 1066 N N . PHE A 1 136 ? 21.345 5.000 -6.432 1.00 86.19 136 PHE A N 1
ATOM 1067 C CA . PHE A 1 136 ? 22.091 4.380 -5.330 1.00 86.19 136 PHE A CA 1
ATOM 1068 C C . PHE A 1 136 ? 23.578 4.172 -5.640 1.00 86.19 136 PHE A C 1
ATOM 1070 O O . PHE A 1 136 ? 24.301 3.656 -4.787 1.00 86.19 136 PHE A O 1
ATOM 1077 N N . ASP A 1 137 ? 24.035 4.498 -6.853 1.00 84.94 137 ASP A N 1
ATOM 1078 C CA . ASP A 1 137 ? 25.429 4.348 -7.297 1.00 84.94 137 ASP A CA 1
ATOM 1079 C C . ASP A 1 137 ? 26.020 2.954 -7.004 1.00 84.94 137 ASP A C 1
ATOM 1081 O O . ASP A 1 137 ? 27.156 2.793 -6.560 1.00 84.94 137 ASP A O 1
ATOM 1085 N N . GLY A 1 138 ? 25.209 1.915 -7.237 1.00 79.38 138 GLY A N 1
ATOM 1086 C CA . GLY A 1 138 ? 25.583 0.510 -7.052 1.00 79.38 138 GLY A CA 1
ATOM 1087 C C . GLY A 1 138 ? 25.531 -0.006 -5.609 1.00 79.38 138 GLY A C 1
ATOM 1088 O O . GLY A 1 138 ? 25.815 -1.182 -5.390 1.00 79.38 138 GLY A O 1
ATOM 1089 N N . SER A 1 139 ? 25.149 0.821 -4.629 1.00 86.50 139 SER A N 1
ATOM 1090 C CA . SER A 1 139 ? 24.995 0.378 -3.230 1.00 86.50 139 SER A CA 1
ATOM 1091 C C . SER A 1 139 ? 23.757 -0.496 -2.985 1.00 86.50 139 SER A C 1
ATOM 1093 O O . SER A 1 139 ? 23.736 -1.265 -2.025 1.00 86.50 139 SER A O 1
ATOM 1095 N N . LEU A 1 140 ? 22.753 -0.417 -3.865 1.00 88.44 140 LEU A N 1
ATOM 1096 C CA . LEU A 1 140 ? 21.542 -1.231 -3.834 1.00 88.44 140 LEU A CA 1
ATOM 1097 C C . LEU A 1 140 ? 21.169 -1.663 -5.255 1.00 88.44 140 LEU A C 1
ATOM 1099 O O . LEU A 1 140 ? 21.088 -0.827 -6.153 1.00 88.44 140 LEU A O 1
ATOM 1103 N N . THR A 1 141 ? 20.928 -2.961 -5.432 1.00 89.88 141 THR A N 1
ATOM 1104 C CA . THR A 1 141 ? 20.486 -3.564 -6.700 1.00 89.88 141 THR A CA 1
ATOM 1105 C C . THR A 1 141 ? 19.011 -3.964 -6.652 1.00 89.88 141 THR A C 1
ATOM 1107 O O . THR A 1 141 ? 18.447 -4.202 -5.578 1.00 89.88 141 THR A O 1
ATOM 1110 N N . ALA A 1 142 ? 18.387 -4.118 -7.816 1.00 88.88 142 ALA A N 1
ATOM 1111 C CA . ALA A 1 142 ? 16.997 -4.538 -7.937 1.00 88.88 142 ALA A CA 1
ATOM 1112 C C . ALA A 1 142 ? 16.699 -5.907 -7.304 1.00 88.88 142 ALA A C 1
ATOM 1114 O O . ALA A 1 142 ? 15.695 -6.002 -6.598 1.00 88.88 142 ALA A O 1
ATOM 1115 N N . PRO A 1 143 ? 17.541 -6.954 -7.437 1.00 88.00 143 PRO A N 1
ATOM 1116 C CA . PRO A 1 143 ? 17.331 -8.204 -6.706 1.00 88.00 143 PRO A CA 1
ATOM 1117 C C . PRO A 1 143 ? 17.400 -8.042 -5.180 1.00 88.00 143 PRO A C 1
ATOM 1119 O O . PRO A 1 143 ? 16.629 -8.679 -4.464 1.00 88.00 143 PRO A O 1
ATOM 1122 N N . GLN A 1 144 ? 18.293 -7.185 -4.668 1.00 89.88 144 GLN A N 1
ATOM 1123 C CA . GLN A 1 144 ? 18.387 -6.913 -3.228 1.00 89.88 144 GLN A CA 1
ATOM 1124 C C . GLN A 1 144 ? 17.145 -6.181 -2.719 1.00 89.88 144 GLN A C 1
ATOM 1126 O O . GLN A 1 144 ? 16.587 -6.563 -1.691 1.00 89.88 144 GLN A O 1
ATOM 1131 N N . PHE A 1 145 ? 16.672 -5.174 -3.455 1.00 88.75 145 PHE A N 1
ATOM 1132 C CA . PHE A 1 145 ? 15.430 -4.491 -3.117 1.00 88.75 145 PHE A CA 1
ATOM 1133 C C . PHE A 1 145 ? 14.220 -5.428 -3.217 1.00 88.75 145 PHE A C 1
ATOM 1135 O O . PHE A 1 145 ? 13.389 -5.434 -2.312 1.00 88.75 145 PHE A O 1
ATOM 1142 N N . ALA A 1 146 ? 14.158 -6.274 -4.253 1.00 86.94 146 ALA A N 1
ATOM 1143 C CA . ALA A 1 146 ? 13.118 -7.287 -4.426 1.00 86.94 146 ALA A CA 1
ATOM 1144 C C . ALA A 1 146 ? 13.071 -8.292 -3.265 1.00 86.94 146 ALA A C 1
ATOM 1146 O O . ALA A 1 146 ? 11.993 -8.741 -2.891 1.00 86.94 146 ALA A O 1
ATOM 1147 N N . ALA A 1 147 ? 14.221 -8.637 -2.680 1.00 85.25 147 ALA A N 1
ATOM 1148 C CA . ALA A 1 147 ? 14.283 -9.464 -1.477 1.00 85.25 147 ALA A CA 1
ATOM 1149 C C . ALA A 1 147 ? 13.854 -8.686 -0.219 1.00 85.25 147 ALA A C 1
ATOM 1151 O O . ALA A 1 147 ? 13.130 -9.217 0.623 1.00 85.25 147 ALA A O 1
ATOM 1152 N N . TRP A 1 148 ? 14.270 -7.421 -0.096 1.00 87.88 148 TRP A N 1
ATOM 1153 C CA . TRP A 1 148 ? 13.908 -6.570 1.039 1.00 87.88 148 TRP A CA 1
ATOM 1154 C C . TRP A 1 148 ? 12.404 -6.293 1.110 1.00 87.88 148 TRP A C 1
ATOM 1156 O O . TRP A 1 148 ? 11.827 -6.457 2.180 1.00 87.88 148 TRP A O 1
ATOM 1166 N N . MET A 1 149 ? 11.744 -5.946 -0.002 1.00 85.50 149 MET A N 1
ATOM 1167 C CA . MET A 1 149 ? 10.310 -5.586 -0.043 1.00 85.50 149 MET A CA 1
ATOM 1168 C C . MET A 1 149 ? 9.367 -6.702 0.441 1.00 85.50 149 MET A C 1
ATOM 1170 O O . MET A 1 149 ? 8.178 -6.473 0.675 1.00 85.50 149 MET A O 1
ATOM 1174 N N . THR A 1 150 ? 9.910 -7.906 0.608 1.00 81.44 150 THR A N 1
ATOM 1175 C CA . THR A 1 150 ? 9.208 -9.104 1.059 1.00 81.44 150 THR A CA 1
ATOM 1176 C C . THR A 1 150 ? 9.682 -9.607 2.423 1.00 81.44 150 THR A C 1
ATOM 1178 O O . THR A 1 150 ? 9.421 -10.753 2.794 1.00 81.44 150 THR A O 1
ATOM 1181 N N . SER A 1 151 ? 10.445 -8.783 3.138 1.00 84.50 151 SER A N 1
ATOM 1182 C CA . SER A 1 151 ? 10.948 -9.050 4.482 1.00 84.50 151 SER A CA 1
ATOM 1183 C C . SER A 1 151 ? 10.055 -8.412 5.549 1.00 84.50 151 SER A C 1
ATOM 1185 O O . SER A 1 151 ? 9.320 -7.462 5.276 1.00 84.50 151 SER A O 1
ATOM 1187 N N . GLU A 1 152 ? 10.176 -8.890 6.786 1.00 84.56 152 GLU A N 1
ATOM 1188 C CA . GLU A 1 152 ? 9.527 -8.285 7.958 1.00 84.56 152 GLU A CA 1
ATOM 1189 C C . GLU A 1 152 ? 9.964 -6.820 8.170 1.00 84.56 152 GLU A C 1
ATOM 1191 O O . GLU A 1 152 ? 9.181 -5.982 8.618 1.00 84.56 152 GLU A O 1
ATOM 1196 N N . ASP A 1 153 ? 11.202 -6.475 7.802 1.00 85.69 153 ASP A N 1
ATOM 1197 C CA . ASP A 1 153 ? 11.698 -5.100 7.894 1.00 85.69 153 ASP A CA 1
ATOM 1198 C C . ASP A 1 153 ? 10.955 -4.161 6.939 1.00 85.69 153 ASP A C 1
ATOM 1200 O O . ASP A 1 153 ? 10.653 -3.024 7.306 1.00 85.69 153 ASP A O 1
ATOM 1204 N N . ALA A 1 154 ? 10.596 -4.634 5.739 1.00 86.50 154 ALA A N 1
ATOM 1205 C CA . ALA A 1 154 ? 9.753 -3.854 4.841 1.00 86.50 154 ALA A CA 1
ATOM 1206 C C . ALA A 1 154 ? 8.364 -3.623 5.443 1.00 86.50 154 ALA A C 1
ATOM 1208 O O . ALA A 1 154 ? 7.869 -2.499 5.383 1.00 86.50 154 ALA A O 1
ATOM 1209 N N . ASP A 1 155 ? 7.760 -4.634 6.073 1.00 86.75 155 ASP A N 1
ATOM 1210 C CA . ASP A 1 155 ? 6.453 -4.503 6.732 1.00 86.75 155 ASP A CA 1
ATOM 1211 C C . ASP A 1 155 ? 6.472 -3.417 7.825 1.00 86.75 155 ASP A C 1
ATOM 1213 O O . ASP A 1 155 ? 5.605 -2.539 7.841 1.00 86.75 155 ASP A O 1
ATOM 1217 N N . LYS A 1 156 ? 7.527 -3.376 8.652 1.00 80.81 156 LYS A N 1
ATOM 1218 C CA . LYS A 1 156 ? 7.744 -2.304 9.646 1.00 80.81 156 LYS A CA 1
ATOM 1219 C C . LYS A 1 156 ? 7.939 -0.930 8.997 1.00 80.81 156 LYS A C 1
ATOM 1221 O O . LYS A 1 156 ? 7.455 0.078 9.517 1.00 80.81 156 LYS A O 1
ATOM 1226 N N . CYS A 1 157 ? 8.634 -0.863 7.861 1.00 82.38 157 CYS A N 1
ATOM 1227 C CA . CYS A 1 157 ? 8.834 0.385 7.125 1.00 82.38 157 CYS A CA 1
ATOM 1228 C C . CYS A 1 157 ? 7.532 0.952 6.542 1.00 82.38 157 CYS A C 1
ATOM 1230 O O . CYS A 1 157 ? 7.385 2.173 6.509 1.00 82.38 157 CYS A O 1
ATOM 1232 N N . TYR A 1 158 ? 6.571 0.119 6.129 1.00 80.38 158 TYR A N 1
ATOM 1233 C CA . TYR A 1 158 ? 5.300 0.612 5.580 1.00 80.38 158 TYR A CA 1
ATOM 1234 C C . TYR A 1 158 ? 4.466 1.382 6.613 1.00 80.38 158 TYR A C 1
ATOM 1236 O O . TYR A 1 158 ? 3.907 2.426 6.271 1.00 80.38 158 TYR A O 1
ATOM 1244 N N . LEU A 1 159 ? 4.459 0.951 7.882 1.00 77.75 159 LEU A N 1
ATOM 1245 C CA . LEU A 1 159 ? 3.777 1.672 8.968 1.00 77.75 159 LEU A CA 1
ATOM 1246 C C . LEU A 1 159 ? 4.338 3.096 9.166 1.00 77.75 159 LEU A C 1
ATOM 1248 O O . LEU A 1 159 ? 3.580 4.035 9.426 1.00 77.75 159 LEU A O 1
ATOM 1252 N N . ARG A 1 160 ? 5.662 3.237 9.005 1.00 76.62 160 ARG A N 1
ATOM 1253 C CA . ARG A 1 160 ? 6.446 4.475 9.184 1.00 76.62 160 ARG A CA 1
ATOM 1254 C C . ARG A 1 160 ? 6.478 5.377 7.952 1.00 76.62 160 ARG A C 1
ATOM 1256 O O . ARG A 1 160 ? 6.764 6.562 8.062 1.00 76.62 160 ARG A O 1
ATOM 1263 N N . GLY A 1 161 ? 6.279 4.797 6.772 1.00 74.12 161 GLY A N 1
ATOM 1264 C CA . GLY A 1 161 ? 6.480 5.473 5.492 1.00 74.12 161 GLY A CA 1
ATOM 1265 C C . GLY A 1 161 ? 5.195 5.950 4.825 1.00 74.12 161 GLY A C 1
ATOM 1266 O O . GLY A 1 161 ? 5.263 6.790 3.931 1.00 74.12 161 GLY A O 1
ATOM 1267 N N . ASN A 1 162 ? 4.036 5.427 5.235 1.00 82.06 162 ASN A N 1
ATOM 1268 C CA . ASN A 1 162 ? 2.753 5.735 4.616 1.00 82.06 162 ASN A CA 1
ATOM 1269 C C . ASN A 1 162 ? 1.701 6.071 5.683 1.00 82.06 162 ASN A C 1
ATOM 1271 O O . ASN A 1 162 ? 1.378 5.253 6.549 1.00 82.06 162 ASN A O 1
ATOM 1275 N N . ALA A 1 163 ? 1.159 7.290 5.611 1.00 85.38 163 ALA A N 1
ATOM 1276 C CA . ALA A 1 163 ? 0.164 7.797 6.552 1.00 85.38 163 ALA A CA 1
ATOM 1277 C C . ALA A 1 163 ? -1.063 6.878 6.655 1.00 85.38 163 ALA A C 1
ATOM 1279 O O . ALA A 1 163 ? -1.525 6.599 7.762 1.00 85.38 163 ALA A O 1
ATOM 1280 N N . GLU A 1 164 ? -1.511 6.319 5.531 1.00 84.62 164 GLU A N 1
ATOM 1281 C CA . GLU A 1 164 ? -2.733 5.518 5.444 1.00 84.62 164 GLU A CA 1
ATOM 1282 C C . GLU A 1 164 ? -2.498 4.008 5.541 1.00 84.62 164 GLU A C 1
ATOM 1284 O O . GLU A 1 164 ? -3.434 3.240 5.365 1.00 84.62 164 GLU A O 1
ATOM 1289 N N . HIS A 1 165 ? -1.277 3.561 5.837 1.00 89.25 165 HIS A N 1
ATOM 1290 C CA . HIS A 1 165 ? -0.964 2.142 6.006 1.00 89.25 165 HIS A CA 1
ATOM 1291 C C . HIS A 1 165 ? -0.894 1.779 7.493 1.00 89.25 165 HIS A C 1
ATOM 1293 O O . HIS A 1 165 ? -0.037 2.293 8.209 1.00 89.25 165 HIS A O 1
ATOM 1299 N N . TYR A 1 166 ? -1.785 0.919 7.979 1.00 91.75 166 TYR A N 1
ATOM 1300 C CA . TYR A 1 166 ? -1.966 0.646 9.413 1.00 91.75 166 TYR A CA 1
ATOM 1301 C C . TYR A 1 166 ? -1.452 -0.724 9.845 1.00 91.75 166 TYR A C 1
ATOM 1303 O O . TYR A 1 166 ? -1.094 -0.898 11.006 1.00 91.75 166 TYR A O 1
ATOM 1311 N N . TYR A 1 167 ? -1.401 -1.690 8.930 1.00 92.19 167 TYR A N 1
ATOM 1312 C CA . TYR A 1 167 ? -0.904 -3.029 9.223 1.00 92.19 167 TYR A CA 1
ATOM 1313 C C . TYR A 1 167 ? -0.406 -3.702 7.950 1.00 92.19 167 TYR A C 1
ATOM 1315 O O . TYR A 1 167 ? -1.065 -3.639 6.910 1.00 92.19 167 TYR A O 1
ATOM 1323 N N . LYS A 1 168 ? 0.704 -4.430 8.058 1.00 91.31 168 LYS A N 1
ATOM 1324 C CA . LYS A 1 168 ? 1.108 -5.412 7.059 1.00 91.31 168 LYS A CA 1
ATOM 1325 C C . LYS A 1 168 ? 1.839 -6.560 7.716 1.00 91.31 168 LYS A C 1
ATOM 1327 O O . LYS A 1 168 ? 2.681 -6.353 8.581 1.00 91.31 168 LYS A O 1
ATOM 1332 N N . ALA A 1 169 ? 1.517 -7.757 7.253 1.00 91.19 169 ALA A N 1
ATOM 1333 C CA . ALA A 1 169 ? 2.244 -8.964 7.590 1.00 91.19 169 ALA A CA 1
ATOM 1334 C C . ALA A 1 169 ? 2.430 -9.797 6.329 1.00 91.19 169 ALA A C 1
ATOM 1336 O O . ALA A 1 169 ? 1.453 -10.162 5.665 1.00 91.19 169 ALA A O 1
ATOM 1337 N N . THR A 1 170 ? 3.686 -10.078 6.003 1.00 91.19 170 THR A N 1
ATOM 1338 C CA . THR A 1 170 ? 4.099 -10.868 4.849 1.00 91.19 170 THR A CA 1
ATOM 1339 C C . THR A 1 170 ? 4.634 -12.224 5.298 1.00 91.19 170 THR A C 1
ATOM 1341 O O . THR A 1 170 ? 5.537 -12.330 6.121 1.00 91.19 170 THR A O 1
ATOM 1344 N N . GLU A 1 171 ? 4.093 -13.281 4.706 1.00 90.88 171 GLU A N 1
ATOM 1345 C CA . GLU A 1 171 ? 4.517 -14.663 4.862 1.00 90.88 171 GLU A CA 1
ATOM 1346 C C . GLU A 1 171 ? 5.164 -15.142 3.556 1.00 90.88 171 GLU A C 1
ATOM 1348 O O . GLU A 1 171 ? 4.572 -15.068 2.473 1.00 90.88 171 GLU A O 1
ATOM 1353 N N . ASN A 1 172 ? 6.391 -15.657 3.649 1.00 87.88 172 ASN A N 1
ATOM 1354 C CA . ASN A 1 172 ? 7.066 -16.293 2.522 1.00 87.88 172 ASN A CA 1
ATOM 1355 C C . ASN A 1 172 ? 6.606 -17.750 2.413 1.00 87.88 172 ASN A C 1
ATOM 1357 O O . ASN A 1 172 ? 6.985 -18.583 3.233 1.00 87.88 172 ASN A O 1
ATOM 1361 N N . LEU A 1 173 ? 5.815 -18.061 1.384 1.00 86.19 173 LEU A N 1
ATOM 1362 C CA . LEU A 1 173 ? 5.353 -19.427 1.115 1.00 86.19 173 LEU A CA 1
ATOM 1363 C C . LEU A 1 173 ? 6.427 -20.242 0.378 1.00 86.19 173 LEU A C 1
ATOM 1365 O O . LEU A 1 173 ? 6.556 -21.449 0.575 1.00 86.19 173 LEU A O 1
ATOM 1369 N N . SER A 1 174 ? 7.211 -19.580 -0.478 1.00 83.31 174 SER A N 1
ATOM 1370 C CA . SER A 1 174 ? 8.385 -20.139 -1.154 1.00 83.31 174 SER A CA 1
ATOM 1371 C C . SER A 1 174 ? 9.358 -19.028 -1.579 1.00 83.31 174 SER A C 1
ATOM 1373 O O . SER A 1 174 ? 9.099 -17.848 -1.355 1.00 83.31 174 SER A O 1
ATOM 1375 N N . LEU A 1 175 ? 10.461 -19.384 -2.254 1.00 74.19 175 LEU A N 1
ATOM 1376 C CA . LEU A 1 175 ? 11.406 -18.408 -2.828 1.00 74.19 175 LEU A CA 1
ATOM 1377 C C . LEU A 1 175 ? 10.750 -17.429 -3.820 1.00 74.19 175 LEU A C 1
ATOM 1379 O O . LEU A 1 175 ? 11.229 -16.308 -4.000 1.00 74.19 175 LEU A O 1
ATOM 1383 N N . LEU A 1 176 ? 9.679 -17.856 -4.493 1.00 79.38 176 LEU A N 1
ATOM 1384 C CA . LEU A 1 176 ? 9.039 -17.095 -5.570 1.00 79.38 176 LEU A CA 1
ATOM 1385 C C . LEU A 1 176 ? 7.624 -16.632 -5.230 1.00 79.38 176 LEU A C 1
ATOM 1387 O O . LEU A 1 176 ? 7.039 -15.905 -6.029 1.00 79.38 176 LEU A O 1
ATOM 1391 N N . GLN A 1 177 ? 7.087 -17.033 -4.076 1.00 84.69 177 GLN A N 1
ATOM 1392 C CA . GLN A 1 177 ? 5.687 -16.831 -3.729 1.00 84.69 177 GLN A CA 1
ATOM 1393 C C . GLN A 1 177 ? 5.530 -16.332 -2.300 1.00 84.69 177 GLN A C 1
ATOM 1395 O O . GLN A 1 177 ? 6.087 -16.902 -1.358 1.00 84.69 177 GLN A O 1
ATOM 1400 N N . GLN A 1 178 ? 4.699 -15.308 -2.152 1.00 90.44 178 GLN A N 1
ATOM 1401 C CA . GLN A 1 178 ? 4.356 -14.712 -0.871 1.00 90.44 178 GLN A CA 1
ATOM 1402 C C . GLN A 1 178 ? 2.864 -14.535 -0.705 1.00 90.44 178 GLN A C 1
ATOM 1404 O O . GLN A 1 178 ? 2.110 -14.407 -1.673 1.00 90.44 178 GLN A O 1
ATOM 1409 N N . LYS A 1 179 ? 2.487 -14.452 0.562 1.00 92.94 179 LYS A N 1
ATOM 1410 C CA . LYS A 1 179 ? 1.184 -14.011 1.007 1.00 92.94 179 LYS A CA 1
ATOM 1411 C C . LYS A 1 179 ? 1.360 -12.778 1.877 1.00 92.94 179 LYS A C 1
ATOM 1413 O O . LYS A 1 179 ? 2.199 -12.782 2.766 1.00 92.94 179 LYS A O 1
ATOM 1418 N N . SER A 1 180 ? 0.541 -11.756 1.674 1.00 93.38 180 SER A N 1
ATOM 1419 C CA . SER A 1 180 ? 0.483 -10.612 2.589 1.00 93.38 180 SER A CA 1
ATOM 1420 C C . SER A 1 180 ? -0.943 -10.376 3.061 1.00 93.38 180 SER A C 1
ATOM 1422 O O . SER A 1 180 ? -1.884 -10.544 2.287 1.00 93.38 180 SER A O 1
ATOM 1424 N N . ARG A 1 181 ? -1.111 -9.954 4.313 1.00 94.19 181 ARG A N 1
ATOM 1425 C CA . ARG A 1 181 ? -2.307 -9.241 4.780 1.00 94.19 181 ARG A CA 1
ATOM 1426 C C . ARG A 1 181 ? -1.940 -7.775 4.922 1.00 94.19 181 ARG A C 1
ATOM 1428 O O . ARG A 1 181 ? -0.869 -7.475 5.442 1.00 94.19 181 ARG A O 1
ATOM 1435 N N . ILE A 1 182 ? -2.794 -6.892 4.429 1.00 92.88 182 ILE A N 1
ATOM 1436 C CA . ILE A 1 182 ? -2.549 -5.457 4.378 1.00 92.88 182 ILE A CA 1
ATOM 1437 C C . ILE A 1 182 ? -3.810 -4.736 4.840 1.00 92.88 182 ILE A C 1
ATOM 1439 O O . ILE A 1 182 ? -4.905 -5.011 4.354 1.00 92.88 182 ILE A O 1
ATOM 1443 N N . PHE A 1 183 ? -3.616 -3.784 5.743 1.00 92.94 183 PHE A N 1
ATOM 1444 C CA . PHE A 1 183 ? -4.584 -2.763 6.087 1.00 92.94 183 PHE A CA 1
ATOM 1445 C C . PHE A 1 183 ? -4.024 -1.415 5.630 1.00 92.94 183 PHE A C 1
ATOM 1447 O O . PHE A 1 183 ? -3.115 -0.862 6.254 1.00 92.94 183 PHE A O 1
ATOM 1454 N N . GLU A 1 184 ? -4.601 -0.863 4.565 1.00 89.19 184 GLU A N 1
ATOM 1455 C CA . GLU A 1 184 ? -4.290 0.488 4.103 1.00 89.19 184 GLU A CA 1
ATOM 1456 C C . GLU A 1 184 ? -5.510 1.220 3.528 1.00 89.19 184 GLU A C 1
ATOM 1458 O O . GLU A 1 184 ? -6.503 0.599 3.144 1.00 89.19 184 GLU A O 1
ATOM 1463 N N . GLY A 1 185 ? -5.425 2.549 3.459 1.00 82.69 185 GLY A N 1
ATOM 1464 C CA . GLY A 1 185 ? -6.236 3.356 2.550 1.00 82.69 185 GLY A CA 1
ATOM 1465 C C . GLY A 1 185 ? -5.744 3.194 1.115 1.00 82.69 185 GLY A C 1
ATOM 1466 O O . GLY A 1 185 ? -4.534 3.183 0.868 1.00 82.69 185 GLY A O 1
ATOM 1467 N N . TRP A 1 186 ? -6.665 3.032 0.164 1.00 69.25 186 TRP A N 1
ATOM 1468 C CA . TRP A 1 186 ? -6.314 2.837 -1.242 1.00 69.25 186 TRP A CA 1
ATOM 1469 C C . TRP A 1 186 ? -6.753 4.008 -2.109 1.00 69.25 186 TRP A C 1
ATOM 1471 O O . TRP A 1 186 ? -7.942 4.283 -2.185 1.00 69.25 186 TRP A O 1
ATOM 1481 N N . GLY A 1 187 ? -5.797 4.613 -2.829 1.00 59.75 187 GLY A N 1
ATOM 1482 C CA . GLY A 1 187 ? -5.989 5.742 -3.755 1.00 59.75 187 GLY A CA 1
ATOM 1483 C C . GLY A 1 187 ? -5.589 7.102 -3.167 1.00 59.75 187 GLY A C 1
ATOM 1484 O O . GLY A 1 187 ? -5.541 8.093 -3.899 1.00 59.75 187 GLY A O 1
ATOM 1485 N N . GLY A 1 188 ? -5.240 7.132 -1.877 1.00 59.81 188 GLY A N 1
ATOM 1486 C CA . GLY A 1 188 ? -4.608 8.268 -1.221 1.00 59.81 188 GLY A CA 1
ATOM 1487 C C . GLY A 1 188 ? -5.506 9.495 -1.081 1.00 59.81 188 GLY A C 1
ATOM 1488 O O . GLY A 1 188 ? -6.621 9.566 -1.588 1.00 59.81 188 GLY A O 1
ATOM 1489 N N . VAL A 1 189 ? -4.967 10.553 -0.491 1.00 56.59 189 VAL A N 1
ATOM 1490 C CA . VAL A 1 189 ? -5.666 11.844 -0.320 1.00 56.59 189 VAL A CA 1
ATOM 1491 C C . VAL A 1 189 ? -6.009 12.589 -1.610 1.00 56.59 189 VAL A C 1
ATOM 1493 O O . VAL A 1 189 ? -6.643 13.641 -1.568 1.00 56.59 189 VAL A O 1
ATOM 1496 N N . LEU A 1 190 ? -5.584 12.057 -2.757 1.00 54.88 190 LEU A N 1
ATOM 1497 C CA . LEU A 1 190 ? -5.793 12.647 -4.076 1.00 54.88 190 LEU A CA 1
ATOM 1498 C C . LEU A 1 190 ? -7.073 12.143 -4.760 1.00 54.88 190 LEU A C 1
ATOM 1500 O O . LEU A 1 190 ? -7.398 12.609 -5.850 1.00 54.88 190 LEU A O 1
ATOM 1504 N N . SER A 1 191 ? -7.816 11.216 -4.145 1.00 59.12 191 SER A N 1
ATOM 1505 C CA . SER A 1 191 ? -9.082 10.721 -4.693 1.00 59.12 191 SER A CA 1
ATOM 1506 C C . SER A 1 191 ? -10.166 10.567 -3.623 1.00 59.12 191 SER A C 1
ATOM 1508 O O . SER A 1 191 ? -9.894 10.304 -2.454 1.00 59.12 191 SER A O 1
ATOM 1510 N N . SER A 1 192 ? -11.432 10.725 -4.019 1.00 59.66 192 SER A N 1
ATOM 1511 C CA . SER A 1 192 ? -12.585 10.584 -3.116 1.00 59.66 192 SER A CA 1
ATOM 1512 C C . SER A 1 192 ? -12.757 9.149 -2.598 1.00 59.66 192 SER A C 1
ATOM 1514 O O . SER A 1 192 ? -13.113 8.948 -1.437 1.00 59.66 192 SER A O 1
ATOM 1516 N N . PHE A 1 193 ? -12.448 8.153 -3.431 1.00 64.19 193 PHE A N 1
ATOM 1517 C CA . PHE A 1 193 ? -12.379 6.735 -3.052 1.00 64.19 193 PHE A CA 1
ATOM 1518 C C . PHE A 1 193 ? -11.061 6.368 -2.349 1.00 64.19 193 PHE A C 1
ATOM 1520 O O . PHE A 1 193 ? -11.002 5.372 -1.637 1.00 64.19 193 PHE A O 1
ATOM 1527 N N . GLY A 1 194 ? -10.048 7.222 -2.500 1.00 59.69 194 GLY A N 1
ATOM 1528 C CA . GLY A 1 194 ? -8.721 7.163 -1.899 1.00 59.69 194 GLY A CA 1
ATOM 1529 C C . GLY A 1 194 ? -8.674 6.960 -0.393 1.00 59.69 194 GLY A C 1
ATOM 1530 O O . GLY A 1 194 ? -7.812 6.277 0.152 1.00 59.69 194 GLY A O 1
ATOM 1531 N N . SER A 1 195 ? -9.670 7.552 0.259 1.00 68.69 195 SER A N 1
ATOM 1532 C CA . SER A 1 195 ? -9.847 7.574 1.706 1.00 68.69 195 SER A CA 1
ATOM 1533 C C . SER A 1 195 ? -10.468 6.297 2.288 1.00 68.69 195 SER A C 1
ATOM 1535 O O . SER A 1 195 ? -10.607 6.203 3.513 1.00 68.69 195 SER A O 1
ATOM 1537 N N . LYS A 1 196 ? -10.883 5.332 1.449 1.00 84.56 196 LYS A N 1
ATOM 1538 C CA . LYS A 1 196 ? -11.502 4.080 1.905 1.00 84.56 196 LYS A CA 1
ATOM 1539 C C . LYS A 1 196 ? -10.436 3.132 2.440 1.00 84.56 196 LYS A C 1
ATOM 1541 O O . LYS A 1 196 ? -9.521 2.738 1.717 1.00 84.56 196 LYS A O 1
ATOM 1546 N N . LEU A 1 197 ? -10.580 2.777 3.713 1.00 89.44 197 LEU A N 1
ATOM 1547 C CA . LEU A 1 197 ? -9.712 1.840 4.413 1.00 89.44 197 LEU A CA 1
ATOM 1548 C C . LEU A 1 197 ? -10.144 0.407 4.122 1.00 89.44 197 LEU A C 1
ATOM 1550 O O . LEU A 1 197 ? -11.326 0.096 4.200 1.00 89.44 197 LEU A O 1
ATOM 1554 N N . ILE A 1 198 ? -9.191 -0.462 3.799 1.00 91.06 198 ILE A N 1
ATOM 1555 C CA . ILE A 1 198 ? -9.479 -1.841 3.396 1.00 91.06 198 ILE A CA 1
ATOM 1556 C C . ILE A 1 198 ? -8.543 -2.789 4.141 1.00 91.06 198 ILE A C 1
ATOM 1558 O O . ILE A 1 198 ? -7.337 -2.549 4.199 1.00 91.06 198 ILE A O 1
ATOM 1562 N N . ASP A 1 199 ? -9.096 -3.892 4.649 1.00 94.06 199 ASP A N 1
ATOM 1563 C CA . ASP A 1 199 ? -8.352 -5.063 5.125 1.00 94.06 199 ASP A CA 1
ATOM 1564 C C . ASP A 1 199 ? -8.422 -6.136 4.039 1.00 94.06 199 ASP A C 1
ATOM 1566 O O . ASP A 1 199 ? -9.460 -6.762 3.813 1.00 94.06 199 ASP A O 1
ATOM 1570 N N . PHE A 1 200 ? -7.320 -6.327 3.323 1.00 94.44 200 PHE A N 1
ATOM 1571 C CA . PHE A 1 200 ? -7.256 -7.282 2.227 1.00 94.44 200 PHE A CA 1
ATOM 1572 C C . PHE A 1 200 ? -6.020 -8.163 2.325 1.00 94.44 200 PHE A C 1
ATOM 1574 O O . PHE A 1 200 ? -5.021 -7.862 2.979 1.00 94.44 200 PHE A O 1
ATOM 1581 N N . THR A 1 201 ? -6.076 -9.276 1.607 1.00 96.19 201 THR A N 1
ATOM 1582 C CA . THR A 1 201 ? -4.931 -10.158 1.420 1.00 96.19 201 THR A CA 1
ATOM 1583 C C . THR A 1 201 ? -4.438 -10.115 -0.015 1.00 96.19 201 THR A C 1
ATOM 1585 O O . THR A 1 201 ? -5.205 -9.894 -0.952 1.00 96.19 201 THR A O 1
ATOM 1588 N N . VAL A 1 202 ? -3.145 -10.358 -0.187 1.00 94.94 202 VAL A N 1
ATOM 1589 C CA . VAL A 1 202 ? -2.533 -10.740 -1.456 1.00 94.94 202 VAL A CA 1
ATOM 1590 C C . VAL A 1 202 ? -2.064 -12.180 -1.276 1.00 94.94 202 VAL A C 1
ATOM 1592 O O . VAL A 1 202 ? -0.946 -12.382 -0.817 1.00 94.94 202 VAL A O 1
ATOM 1595 N N . PRO A 1 203 ? -2.922 -13.189 -1.516 1.00 92.44 203 PRO A N 1
ATOM 1596 C CA . PRO A 1 203 ? -2.657 -14.570 -1.110 1.00 92.44 203 PRO A CA 1
ATOM 1597 C C . PRO A 1 203 ? -1.604 -15.269 -1.969 1.00 92.44 203 PRO A C 1
ATOM 1599 O O . PRO A 1 203 ? -1.089 -16.312 -1.578 1.00 92.44 203 PRO A O 1
ATOM 1602 N N . ASP A 1 204 ? -1.324 -14.720 -3.147 1.00 90.19 204 ASP A N 1
ATOM 1603 C CA . ASP A 1 204 ? -0.457 -15.332 -4.138 1.00 90.19 204 ASP A CA 1
ATOM 1604 C C . ASP A 1 204 ? 0.294 -14.238 -4.913 1.00 90.19 204 ASP A C 1
ATOM 1606 O O . ASP A 1 204 ? -0.078 -13.856 -6.020 1.00 90.19 204 ASP A O 1
ATOM 1610 N N . PHE A 1 205 ? 1.312 -13.643 -4.297 1.00 90.38 205 PHE A N 1
ATOM 1611 C CA . PHE A 1 205 ? 2.173 -12.650 -4.936 1.00 90.38 205 PHE A CA 1
ATOM 1612 C C . PHE A 1 205 ? 3.433 -13.327 -5.474 1.00 90.38 205 PHE A C 1
ATOM 1614 O O . PHE A 1 205 ? 4.280 -13.778 -4.700 1.00 90.38 205 PHE A O 1
ATOM 1621 N N . GLN A 1 206 ? 3.549 -13.429 -6.800 1.00 90.38 206 GLN A N 1
ATOM 1622 C CA . GLN A 1 206 ? 4.620 -14.192 -7.446 1.00 90.38 206 GLN A CA 1
ATOM 1623 C C . GLN A 1 206 ? 4.922 -13.709 -8.866 1.00 90.38 206 GLN A C 1
ATOM 1625 O O . GLN A 1 206 ? 4.210 -12.865 -9.412 1.00 90.38 206 GLN A O 1
ATOM 1630 N N . ILE A 1 207 ? 5.979 -14.259 -9.467 1.00 87.94 207 ILE A N 1
ATOM 1631 C CA . ILE A 1 207 ? 6.274 -14.084 -10.896 1.00 87.94 207 ILE A CA 1
ATOM 1632 C C . ILE A 1 207 ? 5.183 -14.797 -11.699 1.00 87.94 207 ILE A C 1
ATOM 1634 O O . ILE A 1 207 ? 4.866 -15.958 -11.440 1.00 87.94 207 ILE A O 1
ATOM 1638 N N . ARG A 1 208 ? 4.585 -14.095 -12.662 1.00 85.81 208 ARG A N 1
ATOM 1639 C CA . ARG A 1 208 ? 3.382 -14.538 -13.381 1.00 85.81 208 ARG A CA 1
ATOM 1640 C C . ARG A 1 208 ? 3.613 -14.563 -14.883 1.00 85.81 208 ARG A C 1
ATOM 1642 O O . ARG A 1 208 ? 4.487 -13.878 -15.406 1.00 85.81 208 ARG A O 1
ATOM 1649 N N . LYS A 1 209 ? 2.743 -15.292 -15.585 1.00 86.75 209 LYS A N 1
ATOM 1650 C CA . LYS A 1 209 ? 2.501 -15.039 -17.004 1.00 86.75 209 LYS A CA 1
ATOM 1651 C C . LYS A 1 209 ? 1.580 -13.821 -17.124 1.00 86.75 209 LYS A C 1
ATOM 1653 O O . LYS A 1 209 ? 0.392 -13.917 -16.824 1.00 86.75 209 LYS A O 1
ATOM 1658 N N . PHE A 1 210 ? 2.144 -12.695 -17.536 1.00 85.38 210 PHE A N 1
ATOM 1659 C CA . PHE A 1 210 ? 1.413 -11.451 -17.773 1.00 85.38 210 PHE A CA 1
ATOM 1660 C C . PHE A 1 210 ? 0.692 -11.459 -19.132 1.00 85.38 210 PHE A C 1
ATOM 1662 O O . PHE A 1 210 ? 0.971 -12.302 -19.988 1.00 85.38 210 PHE A O 1
ATOM 1669 N N . GLY A 1 211 ? -0.249 -10.532 -19.324 1.00 82.81 211 GLY A N 1
ATOM 1670 C CA . GLY A 1 211 ? -1.025 -10.391 -20.562 1.00 82.81 211 GLY A CA 1
ATOM 1671 C C . GLY A 1 211 ? -2.038 -11.517 -20.771 1.00 82.81 211 GLY A C 1
ATOM 1672 O O . GLY A 1 211 ? -2.179 -12.034 -21.878 1.00 82.81 211 GLY A O 1
ATOM 1673 N N . THR A 1 212 ? -2.700 -11.940 -19.697 1.00 87.81 212 THR A N 1
ATOM 1674 C CA . THR A 1 212 ? -3.732 -12.986 -19.712 1.00 87.81 212 THR A CA 1
ATOM 1675 C C . THR A 1 212 ? -5.079 -12.407 -19.282 1.00 87.81 212 THR A C 1
ATOM 1677 O O . THR A 1 212 ? -5.157 -11.262 -18.849 1.00 87.81 212 THR A O 1
ATOM 1680 N N . ASP A 1 213 ? -6.148 -13.202 -19.346 1.00 86.38 213 ASP A N 1
ATOM 1681 C CA . ASP A 1 213 ? -7.459 -12.766 -18.848 1.00 86.38 213 ASP A CA 1
ATOM 1682 C C . ASP A 1 213 ? -7.474 -12.525 -17.326 1.00 86.38 213 ASP A C 1
ATOM 1684 O O . ASP A 1 213 ? -8.360 -11.842 -16.819 1.00 86.38 213 ASP A O 1
ATOM 1688 N N . GLU A 1 214 ? -6.504 -13.076 -16.586 1.00 85.94 214 GLU A N 1
ATOM 1689 C CA . GLU A 1 214 ? -6.411 -12.944 -15.128 1.00 85.94 214 GLU A CA 1
ATOM 1690 C C . GLU A 1 214 ? -5.443 -11.855 -14.670 1.00 85.94 214 GLU A C 1
ATOM 1692 O O . GLU A 1 214 ? -5.641 -11.282 -13.595 1.00 85.94 214 GLU A O 1
ATOM 1697 N N . TYR A 1 215 ? -4.398 -11.597 -15.461 1.00 86.62 215 TYR A N 1
ATOM 1698 C CA . TYR A 1 215 ? -3.317 -10.684 -15.114 1.00 86.62 215 TYR A CA 1
ATOM 1699 C C . TYR A 1 215 ? -3.043 -9.710 -16.255 1.00 86.62 215 TYR A C 1
ATOM 1701 O O . TYR A 1 215 ? -2.917 -10.141 -17.406 1.00 86.62 215 TYR A O 1
ATOM 1709 N N . PRO A 1 216 ? -2.868 -8.421 -15.931 1.00 79.56 216 PRO A N 1
ATOM 1710 C CA . PRO A 1 216 ? -2.615 -7.376 -16.911 1.00 79.56 216 PRO A CA 1
ATOM 1711 C C . PRO A 1 216 ?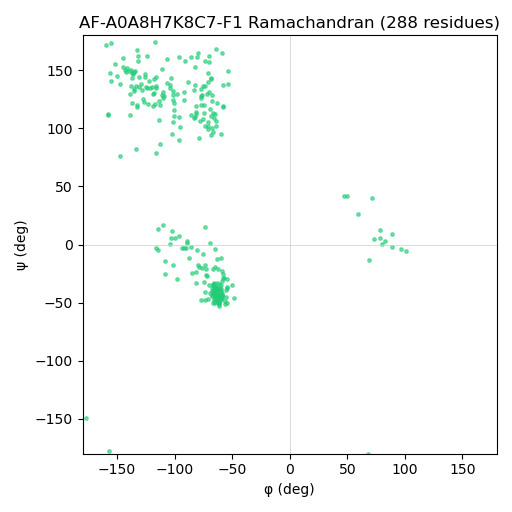 -1.348 -7.645 -17.724 1.00 79.56 216 PRO A C 1
ATOM 1713 O O . PRO A 1 216 ? -0.517 -8.485 -17.362 1.00 79.56 216 PRO A O 1
ATOM 1716 N N . ALA A 1 217 ? -1.207 -6.924 -18.836 1.00 79.88 217 ALA A N 1
ATOM 1717 C CA . ALA A 1 217 ? 0.009 -6.947 -19.637 1.00 79.88 217 ALA A CA 1
ATOM 1718 C C . ALA A 1 217 ? 1.243 -6.632 -18.782 1.00 79.88 217 ALA A C 1
ATOM 1720 O O . ALA A 1 217 ? 1.173 -5.900 -17.791 1.00 79.88 217 ALA A O 1
ATOM 1721 N N . GLU A 1 218 ? 2.371 -7.216 -19.177 1.00 76.50 218 GLU A N 1
ATOM 1722 C CA . GLU A 1 218 ? 3.644 -6.940 -18.532 1.00 76.50 218 GLU A CA 1
ATOM 1723 C C . GLU A 1 218 ? 3.930 -5.442 -18.626 1.00 76.50 218 GLU A C 1
ATOM 1725 O O . GLU A 1 218 ? 3.693 -4.827 -19.670 1.00 76.50 218 GLU A O 1
ATOM 1730 N N . TRP A 1 219 ? 4.423 -4.840 -17.543 1.00 73.31 219 TRP A N 1
ATOM 1731 C CA . TRP A 1 219 ? 4.861 -3.460 -17.642 1.00 73.31 219 TRP A CA 1
ATOM 1732 C C . TRP A 1 219 ? 6.185 -3.423 -18.398 1.00 73.31 219 TRP A C 1
ATOM 1734 O O . TRP A 1 219 ? 7.165 -4.036 -17.973 1.00 73.31 219 TRP A O 1
ATOM 1744 N N . ALA A 1 220 ? 6.204 -2.713 -19.519 1.00 65.00 220 ALA A N 1
ATOM 1745 C CA . ALA A 1 220 ? 7.396 -2.504 -20.319 1.00 65.00 220 ALA A CA 1
ATOM 1746 C C . ALA A 1 220 ? 7.415 -1.050 -20.793 1.00 65.00 220 ALA A C 1
ATOM 1748 O O . ALA A 1 220 ? 6.591 -0.658 -21.615 1.00 65.00 220 ALA A O 1
ATOM 1749 N N . ILE A 1 221 ? 8.356 -0.252 -20.281 1.00 57.19 221 ILE A N 1
ATOM 1750 C CA . ILE A 1 221 ? 8.677 1.053 -20.883 1.00 57.19 221 ILE A CA 1
ATOM 1751 C C . ILE A 1 221 ? 9.435 0.844 -22.210 1.00 57.19 221 ILE A C 1
ATOM 1753 O O . ILE A 1 221 ? 9.341 1.679 -23.105 1.00 57.19 221 ILE A O 1
ATOM 1757 N N . ASP A 1 222 ? 10.151 -0.279 -22.373 1.00 52.91 222 ASP A N 1
ATOM 1758 C CA . ASP A 1 222 ? 10.843 -0.635 -23.617 1.00 52.91 222 ASP A CA 1
ATOM 1759 C C . ASP A 1 222 ? 10.944 -2.177 -23.807 1.00 52.91 222 ASP A C 1
ATOM 1761 O O . ASP A 1 222 ? 11.085 -2.903 -22.819 1.00 52.91 222 ASP A O 1
ATOM 1765 N N . PRO A 1 223 ? 10.869 -2.706 -25.052 1.00 47.84 223 PRO A N 1
ATOM 1766 C CA . PRO A 1 223 ? 10.880 -4.148 -25.354 1.00 47.84 223 PRO A CA 1
ATOM 1767 C C . PRO A 1 223 ? 12.160 -4.918 -24.982 1.00 47.84 223 PRO A C 1
ATOM 1769 O O . PRO A 1 223 ? 12.167 -6.146 -25.041 1.00 47.84 223 PRO A O 1
ATOM 1772 N N . SER A 1 224 ? 13.255 -4.230 -24.652 1.00 51.16 224 SER A N 1
ATOM 1773 C CA . SER A 1 224 ? 14.537 -4.835 -24.264 1.00 51.16 224 SER A CA 1
ATOM 1774 C C . SER A 1 224 ? 14.668 -5.109 -22.757 1.00 51.16 224 SER A C 1
ATOM 1776 O O . SER A 1 224 ? 15.705 -5.603 -22.309 1.00 51.16 224 SER A O 1
ATOM 1778 N N . PHE A 1 225 ? 13.619 -4.835 -21.973 1.00 52.44 225 PHE A N 1
ATOM 1779 C CA . PHE A 1 225 ? 13.649 -4.902 -20.514 1.00 52.44 225 PHE A CA 1
ATOM 1780 C C . PHE A 1 225 ? 13.237 -6.243 -19.910 1.00 52.44 225 PHE A C 1
ATOM 1782 O O . PHE A 1 225 ? 12.115 -6.703 -20.087 1.00 52.44 225 PHE A O 1
ATOM 1789 N N . GLY A 1 226 ? 14.124 -6.814 -19.089 1.00 58.81 226 GLY A N 1
ATOM 1790 C CA . GLY A 1 226 ? 13.810 -7.908 -18.169 1.00 58.81 226 GLY A CA 1
ATOM 1791 C C . GLY A 1 226 ? 13.664 -7.386 -16.743 1.00 58.81 226 GLY A C 1
ATOM 1792 O O . GLY A 1 226 ? 14.657 -7.237 -16.035 1.00 58.81 226 GLY A O 1
ATOM 1793 N N . PHE A 1 227 ? 12.441 -7.091 -16.312 1.00 68.38 227 PHE A N 1
ATOM 1794 C CA . PHE A 1 227 ? 12.167 -6.735 -14.919 1.00 68.38 227 PHE A CA 1
ATOM 1795 C C . PHE A 1 227 ? 12.018 -7.985 -14.041 1.00 68.38 227 PHE A C 1
ATOM 1797 O O . PHE A 1 227 ? 11.523 -9.026 -14.479 1.00 68.38 227 PHE A O 1
ATOM 1804 N N . LEU A 1 228 ? 12.325 -7.853 -12.747 1.00 83.19 228 LEU A N 1
ATOM 1805 C CA . LEU A 1 228 ? 11.760 -8.733 -11.725 1.00 83.19 228 LEU A CA 1
ATOM 1806 C C . LEU A 1 228 ? 10.336 -8.250 -11.428 1.00 83.19 228 LEU A C 1
ATOM 1808 O O . LEU A 1 228 ? 10.145 -7.358 -10.601 1.00 83.19 228 LEU A O 1
ATOM 1812 N N . GLN A 1 229 ? 9.344 -8.805 -12.131 1.00 87.62 229 GLN A N 1
ATOM 1813 C CA . GLN A 1 229 ? 7.931 -8.450 -11.943 1.00 87.62 229 GLN A CA 1
ATOM 1814 C C . GLN A 1 229 ? 7.183 -9.519 -11.167 1.00 87.62 229 GLN A C 1
ATOM 1816 O O . GLN A 1 229 ? 7.306 -10.718 -11.432 1.00 87.62 229 GLN A O 1
ATOM 1821 N N . ARG A 1 230 ? 6.353 -9.070 -10.229 1.00 90.12 230 ARG A N 1
ATOM 1822 C CA . ARG A 1 230 ? 5.430 -9.921 -9.487 1.00 90.12 230 ARG A CA 1
ATOM 1823 C C . ARG A 1 230 ? 4.041 -9.314 -9.500 1.00 90.12 230 ARG A C 1
ATOM 1825 O O . ARG A 1 230 ? 3.887 -8.093 -9.434 1.00 90.12 230 ARG A O 1
ATOM 1832 N N . ALA A 1 231 ? 3.036 -10.179 -9.560 1.00 91.88 231 ALA A N 1
ATOM 1833 C CA . ALA A 1 231 ? 1.651 -9.773 -9.420 1.00 91.88 231 ALA A CA 1
ATOM 1834 C C . ALA A 1 231 ? 0.838 -10.754 -8.578 1.00 91.88 231 ALA A C 1
ATOM 1836 O O . ALA A 1 231 ? 1.092 -11.964 -8.564 1.00 91.88 231 ALA A O 1
ATOM 1837 N N . GLY A 1 232 ? -0.162 -10.221 -7.881 1.00 93.69 232 GLY A N 1
ATOM 1838 C CA . GLY A 1 232 ? -1.054 -11.003 -7.036 1.00 93.69 232 GLY A CA 1
ATOM 1839 C C . GLY A 1 232 ? -2.404 -10.320 -6.824 1.00 93.69 232 GLY A C 1
ATOM 1840 O O . GLY A 1 232 ? -2.471 -9.088 -6.793 1.00 93.69 232 GLY A O 1
ATOM 1841 N N . PRO A 1 233 ? -3.490 -11.099 -6.686 1.00 94.94 233 PRO A N 1
ATOM 1842 C CA . PRO A 1 233 ? -4.821 -10.544 -6.488 1.00 94.94 233 PRO A CA 1
ATOM 1843 C C . PRO A 1 233 ? -4.950 -9.908 -5.104 1.00 94.94 233 PRO A C 1
ATOM 1845 O O . PRO A 1 233 ? -4.629 -10.536 -4.102 1.00 94.94 233 PRO A O 1
ATOM 1848 N N . LYS A 1 234 ? -5.467 -8.683 -5.033 1.00 94.75 234 LYS A N 1
ATOM 1849 C CA . LYS A 1 234 ? -5.947 -8.064 -3.798 1.00 94.75 234 LYS A CA 1
ATOM 1850 C C . LYS A 1 234 ? -7.361 -8.573 -3.516 1.00 94.75 234 LYS A C 1
ATOM 1852 O O . LYS A 1 234 ? -8.267 -8.387 -4.329 1.00 94.75 234 LYS A O 1
ATOM 1857 N N . THR A 1 235 ? -7.530 -9.241 -2.382 1.00 96.19 235 THR A N 1
ATOM 1858 C CA . THR A 1 235 ? -8.742 -9.989 -2.023 1.00 96.19 235 THR A CA 1
ATOM 1859 C C . THR A 1 235 ? -9.305 -9.469 -0.704 1.00 96.19 235 THR A C 1
ATOM 1861 O O . THR A 1 235 ? -8.604 -9.520 0.307 1.00 96.19 235 THR A O 1
ATOM 1864 N N . LEU A 1 236 ? -10.550 -8.982 -0.713 1.00 95.44 236 LEU A N 1
ATOM 1865 C CA . LEU A 1 236 ? -11.275 -8.529 0.483 1.00 95.44 236 LEU A CA 1
ATOM 1866 C C . LEU A 1 236 ? -11.513 -9.684 1.465 1.00 95.44 236 LEU A C 1
ATOM 1868 O O . LEU A 1 236 ? -11.404 -10.860 1.099 1.00 95.44 236 LEU A O 1
ATOM 1872 N N . ARG A 1 237 ? -11.939 -9.360 2.692 1.00 93.38 237 ARG A N 1
ATOM 1873 C CA . ARG A 1 237 ? -12.332 -10.348 3.716 1.00 93.38 237 ARG A CA 1
ATOM 1874 C C . ARG A 1 237 ? -13.411 -11.329 3.232 1.00 93.38 237 ARG A C 1
ATOM 1876 O O . ARG A 1 237 ? -13.409 -12.484 3.650 1.00 93.38 237 ARG A O 1
ATOM 1883 N N . SER A 1 238 ? -14.288 -10.907 2.316 1.00 94.12 238 SER A N 1
ATOM 1884 C CA . SER A 1 238 ? -15.328 -11.751 1.707 1.00 94.12 238 SER A CA 1
ATOM 1885 C C . SER A 1 238 ? -14.823 -12.741 0.650 1.00 94.12 238 SER A C 1
ATOM 1887 O O . SER A 1 238 ? -15.587 -13.586 0.187 1.00 94.12 238 SER A O 1
ATOM 1889 N N . GLY A 1 239 ? -13.552 -12.650 0.245 1.00 94.56 239 GLY A N 1
ATOM 1890 C CA . GLY A 1 239 ? -12.998 -13.409 -0.880 1.00 94.56 239 GLY A CA 1
ATOM 1891 C C . GLY A 1 239 ? -13.144 -12.707 -2.236 1.00 94.56 239 GLY A C 1
ATOM 1892 O O . GLY A 1 239 ? -12.660 -13.217 -3.247 1.00 94.56 239 GLY A O 1
ATOM 1893 N N . THR A 1 240 ? -13.771 -11.530 -2.276 1.00 94.88 240 THR A N 1
ATOM 1894 C CA . THR A 1 240 ? -13.902 -10.725 -3.497 1.00 94.88 240 THR A CA 1
ATOM 1895 C C . THR A 1 240 ? -12.541 -10.188 -3.936 1.00 94.88 240 THR A C 1
ATOM 1897 O O . THR A 1 240 ? -11.872 -9.479 -3.184 1.00 94.88 240 THR A O 1
ATOM 1900 N N . VAL A 1 241 ? -12.130 -10.490 -5.171 1.00 94.38 241 VAL A N 1
ATOM 1901 C CA . VAL A 1 241 ? -10.934 -9.887 -5.777 1.00 94.38 241 VAL A CA 1
ATOM 1902 C C . VAL A 1 241 ? -11.305 -8.518 -6.327 1.00 94.38 241 VAL A C 1
ATOM 1904 O O . VAL A 1 241 ? -12.077 -8.429 -7.280 1.00 94.38 241 VAL A O 1
ATOM 1907 N N . TRP A 1 242 ? -10.743 -7.470 -5.735 1.00 91.75 242 TRP A N 1
ATOM 1908 C CA . TRP A 1 242 ? -11.047 -6.076 -6.071 1.00 91.75 242 TRP A CA 1
ATOM 1909 C C . TRP A 1 242 ? -9.909 -5.369 -6.806 1.00 91.75 242 TRP A C 1
ATOM 1911 O O . TRP A 1 242 ? -10.118 -4.315 -7.396 1.00 91.75 242 TRP A O 1
ATOM 1921 N N . GLY A 1 243 ? -8.713 -5.959 -6.808 1.00 91.88 243 GLY A N 1
ATOM 1922 C CA . GLY A 1 243 ? -7.591 -5.424 -7.559 1.00 91.88 243 GLY A CA 1
ATOM 1923 C C . GLY A 1 243 ? -6.498 -6.452 -7.828 1.00 91.88 243 GLY A C 1
ATOM 1924 O O . GLY A 1 243 ? -6.529 -7.555 -7.289 1.00 91.88 243 GLY A O 1
ATOM 1925 N N . ILE A 1 244 ? -5.514 -6.094 -8.648 1.00 92.31 244 ILE A N 1
ATOM 1926 C CA . ILE A 1 244 ? -4.255 -6.831 -8.820 1.00 92.31 244 ILE A CA 1
ATOM 1927 C C . ILE A 1 244 ? -3.115 -5.901 -8.415 1.00 92.31 244 ILE A C 1
ATOM 1929 O O . ILE A 1 244 ? -2.934 -4.849 -9.025 1.00 92.31 244 ILE A O 1
ATOM 1933 N N . LEU A 1 245 ? -2.343 -6.286 -7.398 1.00 92.44 245 LEU A N 1
ATOM 1934 C CA . LEU A 1 245 ? -1.078 -5.630 -7.073 1.00 92.44 245 LEU A CA 1
ATOM 1935 C C . LEU A 1 245 ? -0.024 -6.101 -8.070 1.00 92.44 245 LEU A C 1
ATOM 1937 O O . LEU A 1 245 ? 0.167 -7.305 -8.219 1.00 92.44 245 LEU A O 1
ATOM 1941 N N . HIS A 1 246 ? 0.674 -5.169 -8.708 1.00 89.62 246 HIS A N 1
ATOM 1942 C CA . HIS A 1 246 ? 1.736 -5.438 -9.671 1.00 89.62 246 HIS A CA 1
ATOM 1943 C C . HIS A 1 246 ? 2.935 -4.558 -9.333 1.00 89.62 246 HIS A C 1
ATOM 1945 O O . HIS A 1 246 ? 2.825 -3.337 -9.325 1.00 89.62 246 HIS A O 1
ATOM 1951 N N . ILE A 1 247 ? 4.068 -5.179 -9.013 1.00 89.00 247 ILE A N 1
ATOM 1952 C CA . ILE A 1 247 ? 5.319 -4.471 -8.723 1.00 89.00 247 ILE A CA 1
ATOM 1953 C C . ILE A 1 247 ? 6.396 -5.000 -9.662 1.00 89.00 247 ILE A C 1
ATOM 1955 O O . ILE A 1 247 ? 6.518 -6.213 -9.844 1.00 89.00 247 ILE A O 1
ATOM 1959 N N . GLY A 1 248 ? 7.166 -4.090 -10.249 1.00 88.25 248 GLY A N 1
ATOM 1960 C CA . GLY A 1 248 ? 8.305 -4.399 -11.105 1.00 88.25 248 GLY A CA 1
ATOM 1961 C C . GLY A 1 248 ? 9.532 -3.621 -10.659 1.00 88.25 248 GLY A C 1
ATOM 1962 O O . GLY A 1 248 ? 9.424 -2.444 -10.330 1.00 88.25 248 GLY A O 1
ATOM 1963 N N . VAL A 1 249 ? 10.695 -4.271 -10.641 1.00 89.25 249 VAL A N 1
ATOM 1964 C CA . VAL A 1 249 ? 11.970 -3.602 -10.341 1.00 89.25 249 VAL A CA 1
ATOM 1965 C C . VAL A 1 249 ? 13.074 -4.036 -11.290 1.00 89.25 249 VAL A C 1
ATOM 1967 O O . VAL A 1 249 ? 13.107 -5.186 -11.741 1.00 89.25 249 VAL A O 1
ATOM 1970 N N . ARG A 1 250 ? 13.979 -3.107 -11.596 1.00 88.94 250 ARG A N 1
ATOM 1971 C CA . ARG A 1 250 ? 15.176 -3.361 -12.403 1.00 88.94 250 ARG A CA 1
ATOM 1972 C C . ARG A 1 250 ? 16.303 -2.412 -12.043 1.00 88.94 250 ARG A C 1
ATOM 1974 O O . ARG A 1 250 ? 16.054 -1.287 -11.617 1.00 88.94 250 ARG A O 1
ATOM 1981 N N . ASP A 1 251 ? 17.527 -2.836 -12.304 1.00 89.69 251 ASP A N 1
ATOM 1982 C CA . ASP A 1 251 ? 18.666 -1.929 -12.265 1.00 89.69 251 ASP A CA 1
ATOM 1983 C C . ASP A 1 251 ? 18.617 -0.956 -13.455 1.00 89.69 251 ASP A C 1
ATOM 1985 O O . ASP A 1 251 ? 18.132 -1.289 -14.544 1.00 89.69 251 ASP A O 1
ATOM 1989 N N . ILE A 1 252 ? 19.117 0.259 -13.232 1.00 86.44 252 ILE A N 1
ATOM 1990 C CA . ILE A 1 252 ? 19.377 1.255 -14.273 1.00 86.44 252 ILE A CA 1
ATOM 1991 C C . ILE A 1 252 ? 20.861 1.621 -14.247 1.00 86.44 252 ILE A C 1
ATOM 1993 O O . ILE A 1 252 ? 21.462 1.847 -13.191 1.00 86.44 252 ILE A O 1
ATOM 1997 N N . THR A 1 253 ? 21.476 1.684 -15.420 1.00 88.25 253 THR A N 1
ATOM 1998 C CA . THR A 1 253 ? 22.866 2.119 -15.561 1.00 88.25 253 THR A CA 1
ATOM 1999 C C . THR A 1 253 ? 22.979 3.644 -15.533 1.00 88.25 253 THR A C 1
ATOM 2001 O O . THR A 1 253 ? 22.028 4.370 -15.817 1.00 88.25 253 THR A O 1
ATOM 2004 N N . ALA A 1 254 ? 24.188 4.145 -15.263 1.00 86.50 254 ALA A N 1
ATOM 2005 C CA . ALA A 1 254 ? 24.507 5.572 -15.357 1.00 86.50 254 ALA A CA 1
ATOM 2006 C C . ALA A 1 254 ? 24.250 6.177 -16.751 1.00 86.50 254 ALA A C 1
ATOM 2008 O O . ALA A 1 254 ? 24.029 7.379 -16.875 1.00 86.50 254 ALA A O 1
ATOM 2009 N N . ALA A 1 255 ? 24.284 5.353 -17.803 1.00 85.81 255 ALA A N 1
ATOM 2010 C CA . ALA A 1 255 ? 23.980 5.792 -19.160 1.00 85.81 255 ALA A CA 1
ATOM 2011 C C . ALA A 1 255 ? 22.470 6.009 -19.377 1.00 85.81 255 ALA A C 1
ATOM 2013 O O . ALA A 1 255 ? 22.083 6.894 -20.135 1.00 85.81 255 ALA A O 1
ATOM 2014 N N . GLU A 1 256 ? 21.618 5.232 -18.702 1.00 80.00 256 GLU A N 1
ATOM 2015 C CA . GLU A 1 256 ? 20.153 5.308 -18.822 1.00 80.00 256 GLU A CA 1
ATOM 2016 C C . GLU A 1 256 ? 19.523 6.425 -17.977 1.00 80.00 256 GLU A C 1
ATOM 2018 O O . GLU A 1 256 ? 18.412 6.876 -18.269 1.00 80.00 256 GLU A O 1
ATOM 2023 N N . SER A 1 257 ? 20.200 6.859 -16.913 1.00 75.88 257 SER A N 1
ATOM 2024 C CA . SER A 1 257 ? 19.653 7.797 -15.927 1.00 75.88 257 SER A CA 1
ATOM 2025 C C . SER A 1 257 ? 19.665 9.262 -16.356 1.00 75.88 257 SER A C 1
ATOM 2027 O O . SER A 1 257 ? 18.963 10.077 -15.767 1.00 75.88 257 SER A O 1
ATOM 2029 N N . GLY A 1 258 ? 20.486 9.639 -17.339 1.00 73.56 258 GLY A N 1
ATOM 2030 C CA . GLY A 1 258 ? 20.647 11.034 -17.771 1.00 73.56 258 GLY A CA 1
ATOM 2031 C C . GLY A 1 258 ? 21.342 11.960 -16.755 1.00 73.56 258 GLY A C 1
ATOM 2032 O O . GLY A 1 258 ? 21.790 13.037 -17.138 1.00 73.56 258 GLY A O 1
ATOM 2033 N N . ASN A 1 259 ? 21.496 11.538 -15.494 1.00 76.38 259 ASN A N 1
ATOM 2034 C CA . ASN A 1 259 ? 22.216 12.254 -14.434 1.00 76.38 259 ASN A CA 1
ATOM 2035 C C . ASN A 1 259 ? 23.606 11.655 -14.128 1.00 76.38 259 ASN A C 1
ATOM 2037 O O . ASN A 1 259 ? 24.312 12.155 -13.253 1.00 76.38 259 ASN A O 1
ATOM 2041 N N . GLY A 1 260 ? 24.004 10.592 -14.838 1.00 83.25 260 GLY A N 1
ATOM 2042 C CA . GLY A 1 260 ? 25.308 9.941 -14.694 1.00 83.25 260 GLY A CA 1
ATOM 2043 C C . GLY A 1 260 ? 25.441 9.014 -13.482 1.00 83.25 260 GLY A C 1
ATOM 2044 O O . GLY A 1 260 ? 26.533 8.494 -13.255 1.00 83.25 260 GLY A O 1
ATOM 2045 N N . LYS A 1 261 ? 24.361 8.781 -12.727 1.00 83.50 261 LYS A N 1
ATOM 2046 C CA . LYS A 1 261 ? 24.314 7.868 -11.574 1.00 83.50 261 LYS A CA 1
ATOM 2047 C C . LYS A 1 261 ? 23.620 6.560 -11.922 1.00 83.50 261 LYS A C 1
ATOM 2049 O O . LYS A 1 261 ? 22.641 6.567 -12.669 1.00 83.50 261 LYS A O 1
ATOM 2054 N N . SER A 1 262 ? 24.097 5.442 -11.383 1.00 88.69 262 SER A N 1
ATOM 2055 C CA . SER A 1 262 ? 23.369 4.169 -11.476 1.00 88.69 262 SER A CA 1
ATOM 2056 C C . SER A 1 262 ? 22.343 4.050 -10.350 1.00 88.69 262 SER A C 1
ATOM 2058 O O . SER A 1 262 ? 2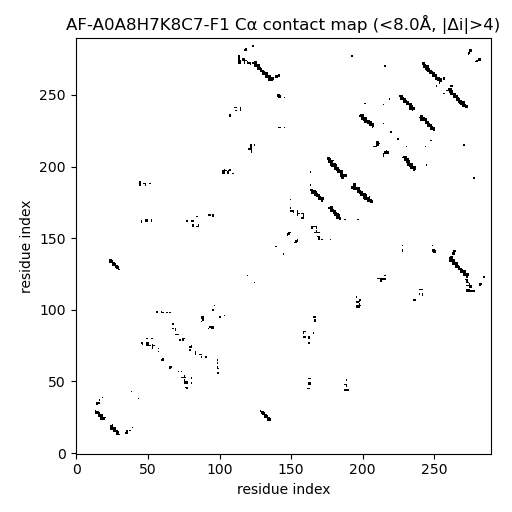2.397 4.751 -9.335 1.00 88.69 262 SER A O 1
ATOM 2060 N N . GLY A 1 263 ? 21.371 3.163 -10.520 1.00 90.06 263 GLY A N 1
ATOM 2061 C CA . GLY A 1 263 ? 20.293 3.028 -9.554 1.00 90.06 263 GLY A CA 1
ATOM 2062 C C . GLY A 1 263 ? 19.337 1.906 -9.895 1.00 90.06 263 GLY A C 1
ATOM 2063 O O . GLY A 1 263 ? 19.709 0.925 -10.532 1.00 90.06 263 GLY A O 1
ATOM 2064 N N . MET A 1 264 ? 18.084 2.098 -9.508 1.00 89.06 264 MET A N 1
ATOM 2065 C CA . MET A 1 264 ? 16.995 1.170 -9.770 1.00 89.06 264 MET A CA 1
ATOM 2066 C C . MET A 1 264 ? 15.746 1.931 -10.207 1.00 89.06 264 MET A C 1
ATOM 2068 O O . MET A 1 264 ? 15.452 3.006 -9.688 1.00 89.06 264 MET A O 1
ATOM 2072 N N . GLU A 1 265 ? 14.993 1.352 -11.136 1.00 85.19 265 GLU A N 1
ATOM 2073 C CA . GLU A 1 265 ? 13.640 1.782 -11.482 1.00 85.19 265 GLU A CA 1
ATOM 2074 C C . GLU A 1 265 ? 12.638 0.839 -10.812 1.00 85.19 265 GLU A C 1
ATOM 2076 O O . GLU A 1 265 ? 12.758 -0.385 -10.909 1.00 85.19 265 GLU A O 1
ATOM 2081 N N . ILE A 1 266 ? 11.673 1.424 -10.108 1.00 86.06 266 ILE A N 1
ATOM 2082 C CA . ILE A 1 266 ? 10.617 0.743 -9.364 1.00 86.06 266 ILE A CA 1
ATOM 2083 C C . ILE A 1 266 ? 9.285 1.158 -9.969 1.00 86.06 266 ILE A C 1
ATOM 2085 O O . ILE A 1 266 ? 8.988 2.345 -10.078 1.00 86.06 266 ILE A O 1
ATOM 2089 N N . TYR A 1 267 ? 8.460 0.176 -10.289 1.00 84.88 267 TYR A N 1
ATOM 2090 C CA . TYR A 1 267 ? 7.083 0.345 -10.716 1.00 84.88 267 TYR A CA 1
ATOM 2091 C C . TYR A 1 267 ? 6.136 -0.282 -9.721 1.00 84.88 267 TYR A C 1
ATOM 2093 O O . TYR A 1 267 ? 6.346 -1.408 -9.269 1.00 84.88 267 TYR A O 1
ATOM 2101 N N . GLY A 1 268 ? 5.071 0.447 -9.423 1.00 83.25 268 GLY A N 1
ATOM 2102 C CA . GLY A 1 268 ? 3.933 -0.048 -8.680 1.00 83.25 268 GLY A CA 1
ATOM 2103 C C . GLY A 1 268 ? 2.657 0.261 -9.441 1.00 83.25 268 GLY A C 1
ATOM 2104 O O . GLY A 1 268 ? 2.427 1.390 -9.875 1.00 83.25 268 GLY A O 1
ATOM 2105 N N . ALA A 1 269 ? 1.798 -0.738 -9.561 1.00 82.31 269 ALA A N 1
ATOM 2106 C CA . ALA A 1 269 ? 0.447 -0.550 -10.032 1.00 82.31 269 ALA A CA 1
ATOM 2107 C C . ALA A 1 269 ? -0.553 -1.348 -9.211 1.00 82.31 269 ALA A C 1
ATOM 2109 O O . ALA A 1 269 ? -0.282 -2.456 -8.738 1.00 82.31 269 ALA A O 1
ATOM 2110 N N . VAL A 1 270 ? -1.745 -0.775 -9.094 1.00 85.50 270 VAL A N 1
ATOM 2111 C CA . VAL A 1 270 ? -2.940 -1.524 -8.733 1.00 85.50 270 VAL A CA 1
ATOM 2112 C C . VAL A 1 270 ? -3.906 -1.442 -9.895 1.00 85.50 270 VAL A C 1
ATOM 2114 O O . VAL A 1 270 ? -4.310 -0.356 -10.305 1.00 85.50 270 VAL A O 1
ATOM 2117 N N . TRP A 1 271 ? -4.256 -2.607 -10.420 1.00 85.50 271 TRP A N 1
ATOM 2118 C CA . TRP A 1 271 ? -5.266 -2.754 -11.457 1.00 85.50 271 TRP A CA 1
ATOM 2119 C C . TRP A 1 271 ? -6.604 -3.005 -10.791 1.00 85.50 271 TRP A C 1
ATOM 2121 O O . TRP A 1 271 ? -6.660 -3.850 -9.904 1.00 85.50 271 TRP A O 1
ATOM 2131 N N . TYR A 1 272 ? -7.650 -2.292 -11.184 1.00 84.44 272 TYR A N 1
ATOM 2132 C CA . TYR A 1 272 ? -8.953 -2.345 -10.528 1.00 84.44 272 TYR A CA 1
ATOM 2133 C C . TYR A 1 272 ? -10.092 -2.188 -11.548 1.00 84.44 272 TYR A C 1
ATOM 2135 O O . TYR A 1 272 ? -9.902 -1.585 -12.612 1.00 84.44 272 TYR A O 1
ATOM 2143 N N . PRO A 1 273 ? -11.281 -2.742 -11.254 1.00 85.94 273 PRO A N 1
ATOM 2144 C CA . PRO A 1 273 ? -12.442 -2.575 -12.111 1.00 85.94 273 PRO A CA 1
ATOM 2145 C C . PRO A 1 273 ? -12.933 -1.129 -12.100 1.00 85.94 273 PRO A C 1
ATOM 2147 O O . PRO A 1 273 ? -12.994 -0.490 -11.051 1.00 85.94 273 PRO A O 1
ATOM 2150 N N . LEU A 1 274 ? -13.386 -0.643 -13.255 1.00 75.31 274 LEU A N 1
ATOM 2151 C CA . LEU A 1 274 ? -14.215 0.556 -13.308 1.00 75.31 274 LEU A CA 1
ATOM 2152 C C . LEU A 1 274 ? -15.643 0.217 -12.880 1.00 75.31 274 LEU A C 1
ATOM 2154 O O . LEU A 1 274 ? -16.224 -0.762 -13.354 1.00 75.31 274 LEU A O 1
ATOM 2158 N N . GLY A 1 275 ? -16.206 1.052 -12.014 1.00 67.06 275 GLY A N 1
ATOM 2159 C CA . GLY A 1 275 ? -17.614 1.021 -11.636 1.00 67.06 275 GLY A CA 1
ATOM 2160 C C . GLY A 1 275 ? -18.222 2.427 -11.676 1.00 67.06 275 GLY A C 1
ATOM 2161 O O . GLY A 1 275 ? -17.475 3.410 -11.738 1.00 67.06 275 GLY A O 1
ATOM 2162 N N . PRO A 1 276 ? -19.559 2.548 -11.606 1.00 68.56 276 PRO A N 1
ATOM 2163 C CA . PRO A 1 276 ? -20.247 3.842 -11.603 1.00 68.56 276 PRO A CA 1
ATOM 2164 C C . PRO A 1 276 ? -19.752 4.789 -10.500 1.00 68.56 276 PRO A C 1
ATOM 2166 O O . PRO A 1 276 ? -19.588 5.984 -10.731 1.00 68.56 276 PRO A O 1
ATOM 2169 N N . GLU A 1 277 ? -19.424 4.239 -9.329 1.00 67.12 277 GLU A N 1
ATOM 2170 C CA . GLU A 1 277 ? -18.855 4.966 -8.181 1.00 67.12 277 GLU A CA 1
ATOM 2171 C C . GLU A 1 277 ? -17.483 5.603 -8.463 1.00 67.12 277 GLU A C 1
ATOM 2173 O O . GLU A 1 277 ? -17.072 6.538 -7.780 1.00 67.12 277 GLU A O 1
ATOM 2178 N N . LEU A 1 278 ? -16.772 5.112 -9.481 1.00 64.69 278 LEU A N 1
ATOM 2179 C CA . LEU A 1 278 ? -15.465 5.613 -9.915 1.00 64.69 278 LEU A CA 1
ATOM 2180 C C . LEU A 1 278 ? -15.572 6.492 -11.174 1.00 64.69 278 LEU A C 1
ATOM 2182 O O . LEU A 1 278 ? -14.562 6.798 -11.801 1.00 64.69 278 LEU A O 1
ATOM 2186 N N . GLY A 1 279 ? -16.791 6.884 -11.564 1.00 59.22 279 GLY A N 1
ATOM 2187 C CA . GLY A 1 279 ? -17.047 7.672 -12.771 1.00 59.22 279 GLY A CA 1
ATOM 2188 C C . GLY A 1 279 ? -17.032 6.862 -14.073 1.00 59.22 279 GLY A C 1
ATOM 2189 O O . GLY A 1 279 ? -16.999 7.454 -15.151 1.00 59.22 279 GLY A O 1
ATOM 2190 N N . GLY A 1 280 ? -17.058 5.525 -14.001 1.00 54.97 280 GLY A N 1
ATOM 2191 C CA . GLY A 1 280 ? -17.163 4.660 -15.177 1.00 54.97 280 GLY A CA 1
ATOM 2192 C C . GLY A 1 280 ? -18.593 4.601 -15.722 1.00 54.97 280 GLY A C 1
ATOM 2193 O O . GLY A 1 280 ? -19.523 4.266 -14.989 1.00 54.97 280 GLY A O 1
ATOM 2194 N N . GLU A 1 281 ? -18.790 4.884 -17.013 1.00 43.50 281 GLU A N 1
ATOM 2195 C CA . GLU A 1 281 ? -20.072 4.614 -17.678 1.00 43.50 281 GLU A CA 1
ATOM 2196 C C . GLU A 1 281 ? -20.223 3.107 -17.967 1.00 43.50 281 GLU A C 1
ATOM 2198 O O . GLU A 1 281 ? -19.282 2.487 -18.477 1.00 43.50 281 GLU A O 1
ATOM 2203 N N . PRO A 1 282 ? -21.398 2.496 -17.716 1.00 39.38 282 PRO A N 1
ATOM 2204 C CA . PRO A 1 282 ? -21.650 1.110 -18.100 1.00 39.38 282 PRO A CA 1
ATOM 2205 C C . PRO A 1 282 ? -21.462 0.922 -19.614 1.00 39.38 282 PRO A C 1
ATOM 2207 O O . PRO A 1 282 ? -22.169 1.534 -20.413 1.00 39.38 282 PRO A O 1
ATOM 2210 N N . GLY A 1 283 ? -20.523 0.061 -20.017 1.00 39.56 283 GLY A N 1
ATOM 2211 C CA . GLY A 1 283 ? -20.321 -0.316 -21.422 1.00 39.56 283 GLY A CA 1
ATOM 2212 C C . GLY A 1 283 ? -19.370 0.564 -22.243 1.00 39.56 283 GLY A C 1
ATOM 2213 O O . GLY A 1 283 ? -19.274 0.358 -23.452 1.00 39.56 283 GLY A O 1
ATOM 2214 N N . ARG A 1 284 ? -18.638 1.502 -21.630 1.00 33.88 284 ARG A N 1
ATOM 2215 C CA . ARG A 1 284 ? -17.595 2.267 -22.329 1.00 33.88 284 ARG A CA 1
ATOM 2216 C C . ARG A 1 284 ? -16.227 1.618 -22.110 1.00 33.88 284 ARG A C 1
ATOM 2218 O O . ARG A 1 284 ? -15.611 1.793 -21.064 1.00 33.88 284 ARG A O 1
ATOM 2225 N N . VAL A 1 285 ? -15.743 0.873 -23.104 1.00 33.62 285 VAL A N 1
ATOM 2226 C CA . VAL A 1 285 ? -14.303 0.607 -23.234 1.00 33.62 285 VAL A CA 1
ATOM 2227 C C . VAL A 1 285 ? -13.678 1.960 -23.565 1.00 33.62 285 VAL A C 1
ATOM 2229 O O . VAL A 1 285 ? -14.010 2.550 -24.592 1.00 33.62 285 VAL A O 1
ATOM 2232 N N . GLN A 1 286 ? -12.869 2.517 -22.668 1.00 37.00 286 GLN A N 1
ATOM 2233 C CA . GLN A 1 286 ? -12.131 3.738 -22.977 1.00 37.00 286 GLN A CA 1
ATOM 2234 C C . GLN A 1 286 ? -11.046 3.350 -23.991 1.00 37.00 286 GLN A C 1
ATOM 2236 O O . GLN A 1 286 ? -10.058 2.720 -23.634 1.00 37.00 286 GLN A O 1
ATOM 2241 N N . GLU A 1 287 ? -11.281 3.657 -25.269 1.00 31.00 287 GLU A N 1
ATOM 2242 C CA . GLU A 1 287 ? -10.369 3.360 -26.387 1.00 31.00 287 GLU A CA 1
ATOM 2243 C C . GLU A 1 287 ? -9.075 4.194 -26.376 1.00 31.00 287 GLU A C 1
ATOM 2245 O O . GLU A 1 287 ? -8.221 3.993 -27.233 1.00 31.00 287 GLU A O 1
ATOM 2250 N N . ASP A 1 288 ? -8.863 5.059 -25.384 1.00 32.75 288 ASP A N 1
ATOM 2251 C CA . ASP A 1 288 ? -7.713 5.960 -25.349 1.00 32.75 288 ASP A CA 1
ATOM 2252 C C . ASP A 1 288 ? -6.797 5.652 -24.157 1.00 32.75 288 ASP A C 1
ATOM 2254 O O . ASP A 1 288 ? -6.804 6.333 -23.132 1.00 32.75 288 ASP A O 1
ATOM 2258 N N . ALA A 1 289 ? -5.986 4.607 -24.310 1.00 27.11 289 ALA A N 1
ATOM 2259 C CA . ALA A 1 289 ? -4.741 4.431 -23.566 1.00 27.11 289 ALA A CA 1
ATOM 2260 C C . ALA A 1 289 ? -3.642 4.019 -24.558 1.00 27.11 289 ALA A C 1
ATOM 2262 O O . ALA A 1 289 ? -3.358 2.833 -24.737 1.00 27.11 289 ALA A O 1
ATOM 2263 N N . ALA A 1 290 ? -3.079 5.023 -25.231 1.00 26.41 290 ALA A N 1
ATOM 2264 C CA . ALA A 1 290 ? -1.848 4.948 -26.012 1.00 26.41 290 ALA A CA 1
ATOM 2265 C C . ALA A 1 290 ? -0.880 6.025 -25.519 1.00 26.41 290 ALA A C 1
ATOM 2267 O O . ALA A 1 290 ? -1.361 7.146 -25.227 1.00 26.41 290 ALA A O 1
#

Radius of gyration: 20.55 Å; Cα contacts (8 Å, |Δi|>4): 526; chains: 1; bounding box: 47×41×84 Å

Organism: Bionectria ochroleuca (NCBI:txid29856)

Solvent-accessible surface area (backbone atoms only — not comparable to full-atom values): 16271 Å² total; per-residue (Å²): 139,80,88,80,79,79,80,78,79,80,76,78,79,78,41,72,42,80,47,77,57,98,88,32,44,32,38,45,44,68,87,83,94,69,81,66,74,79,57,67,57,64,59,54,51,41,37,54,23,8,33,55,41,28,52,51,49,55,52,33,38,60,76,66,66,57,88,70,93,57,78,83,82,85,55,37,49,44,70,55,32,36,54,42,51,52,42,48,39,71,76,38,65,63,49,58,60,68,58,41,37,69,49,30,54,51,23,47,54,50,44,52,48,31,50,72,65,25,88,57,53,61,60,65,33,48,67,57,66,44,38,36,36,40,45,44,69,73,78,52,50,30,71,58,48,61,54,42,71,67,34,72,66,36,36,59,44,42,48,71,72,32,57,49,31,73,42,54,51,69,45,75,79,48,101,61,34,28,28,34,42,38,30,32,39,49,69,41,82,86,38,90,67,6,72,35,27,36,56,31,30,27,74,52,33,20,71,68,79,53,59,38,69,84,33,56,62,69,92,64,99,49,97,87,67,81,58,61,47,34,40,20,48,32,24,39,86,87,66,50,68,52,31,33,42,36,41,34,30,27,68,38,50,32,84,76,56,81,76,66,45,21,17,29,39,41,36,44,31,42,30,31,57,53,10,62,93,73,74,36,63,93,89,63,79,78,88,82,83,129

Foldseek 3Di:
DDDDDDPDPPPQPWAWEWDADPNKIKIKTDDDDDHDPNDPVLQVQLQLLQQLLLVLLVVLCVVVVPDFPADSPSDRGNVNLLSRLVRCCVVPLCVCCVSCVVLAVVLLVVLVQQLVQFPDQLQLFDKPKIKMWIFDQPPDFQVNVVVVCQDPVVQVVCSSRGSFWRGKDKDDPDPFWIKMWTWGQQPGPVDPSSRRTHTWMQGTKGDDDEPDSNHHHDDDPDPVDDWRKIKTFTAGPVRDGFWIWIKTKGKDALVRPVNSGTTMMIMIMITGGGHVVNVDDPPDSPPDDD

Secondary structure (DSSP, 8-state):
---------------EEEEEETTEEEEEE--SS-----S-HHHHHHHHHHHHHHHHHHHHHHHTT---SS------SHHHHHHHHHHHHHH-TTHHHHHTHHHHHHHHHHHHHHHHH----GGG-EEEEEEEEEE-TTSS-HHHHHHHTTSHHHHHHHHHH-TTEEEEEEEESSSSEEEEEEEEESS-TTSTTTT-EEEEEEEEEE----SSSSSPPPP-SSTT---EEEEEEEEETTS-EEEEEEEEEEEE-TTTSSSS--EEEEEEEEEE---GGGTPPTT-------

pLDDT: mean 76.86, std 19.9, range [22.58, 96.19]

Sequence (290 aa):
MLFKKLAVASVISMAAAIETHGGIDFEVRWEAGGEPETKPIRDFYVNTGAEQAATRLYKRISEKNFQTKCEVTGKTDAESLFALKECIAAEDENAFFSLLSEDLDEGDAFWEKVVKESTASRKDWIAARGWVRAYFDGSLTAPQFAAWMTSEDADKCYLRGNAEHYYKATENLSLLQQKSRIFEGWGGVLSSFGSKLIDFTVPDFQIRKFGTDEYPAEWAIDPSFGFLQRAGPKTLRSGTVWGILHIGVRDITAAESGNGKSGMEIYGAVWYPLGPELGGEPGRVQEDAA

Nearest PDB structures (foldseek):
  5f7l-assembly1_A  TM=3.649E-01  e=3.134E-02  Helicobacter pylori
  7zqt-assembly2_E  TM=3.986E-01  e=8.033E-02  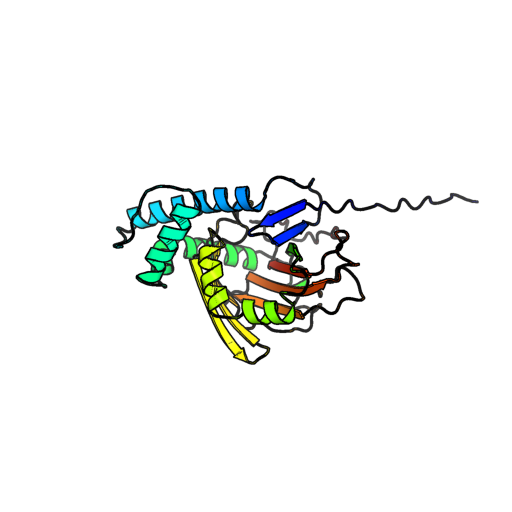Helicobacter pylori
  5f8r-assembly1_A  TM=3.669E-01  e=9.584E-02  Helicobacter pylori
  4zh7-assembly1_A  TM=2.162E-01  e=1.846E-02  Helicobacter pylori
  6l6h-assembly1_B  TM=2.758E-01  e=4.385E+00  Legionella pneumophila subsp. pneumophila str. Philadelphia 1